Protein AF-A0A838RP41-F1 (afdb_monomer_lite)

Radius of gyration: 17.34 Å; chains: 1; bounding box: 36×45×49 Å

pLDDT: mean 87.8, std 11.57, range [43.31, 97.75]

Sequence (207 aa):
MDPQAPETLAALMQHTYQEGERALQQQQDGNASIWFSQCLLLLRSLPGSIDWVSTLLFNLGRLKALLRQPEQAVGFLEASANTQLALPQQGEAEGDVAQAVGAMLDMVGYPAQGQYFLERAQRTYQACGVPAKARAAEQQARQFATKYKGTLGIAPIHRFEIRVGSQIAGTLSVSAEGKIEWGEGEPINPPPALGVSIPWQAVCTTC

Foldseek 3Di:
DPPCVQVVLVVVLVVLQVQLVVCVVVVVLQFNQQSLLVSCLSCVVPPPCLLSQLVSLQSNLLSCLVVLNLVFSLLSLLLSLLSLLPDPPLELVSLVSLQSSLVSCVVSPNNLSSLVSLCVSLVSCVVRVNNVSNVVSVVSSVVSVVVDDDDDDDPQKKKKFWDFVPWGQWIWMAGSNSDIDIGHTDPDPPPDDRGDVTNIHIGTPRD

Structure (mmCIF, N/CA/C/O backbone):
data_AF-A0A838RP41-F1
#
_entry.id   AF-A0A838RP41-F1
#
loop_
_atom_site.group_PDB
_atom_site.id
_atom_site.type_symbol
_atom_site.label_atom_id
_atom_site.label_alt_id
_atom_site.label_comp_id
_atom_site.label_asym_id
_atom_site.label_entity_id
_atom_site.label_seq_id
_atom_site.pdbx_PDB_ins_code
_atom_site.Cartn_x
_atom_site.Cartn_y
_atom_site.Cartn_z
_atom_site.occupancy
_atom_site.B_iso_or_equiv
_atom_site.auth_seq_id
_atom_site.auth_comp_id
_atom_site.auth_asym_id
_atom_site.auth_atom_id
_atom_site.pdbx_PDB_model_num
ATOM 1 N N . MET A 1 1 ? 4.685 -23.639 -21.308 1.00 44.75 1 MET A N 1
ATOM 2 C CA . MET A 1 1 ? 4.680 -22.803 -20.090 1.00 44.75 1 MET A CA 1
ATOM 3 C C . MET A 1 1 ? 5.815 -23.295 -19.224 1.00 44.75 1 MET A C 1
ATOM 5 O O . MET A 1 1 ? 5.860 -24.490 -18.969 1.00 44.75 1 MET A O 1
ATOM 9 N N . ASP A 1 2 ? 6.757 -22.419 -18.894 1.00 43.31 2 ASP A N 1
ATOM 10 C CA . ASP A 1 2 ? 7.912 -22.761 -18.065 1.00 43.31 2 ASP A CA 1
ATOM 11 C C . ASP A 1 2 ? 7.468 -22.834 -16.589 1.00 43.31 2 ASP A C 1
ATOM 13 O O . ASP A 1 2 ? 7.013 -21.819 -16.053 1.00 43.31 2 ASP A O 1
ATOM 17 N N . PRO A 1 3 ? 7.517 -24.010 -15.938 1.00 46.38 3 PRO A N 1
ATOM 18 C CA . PRO A 1 3 ? 7.050 -24.181 -14.564 1.00 46.38 3 PRO A CA 1
ATOM 19 C C . PRO A 1 3 ? 7.867 -23.386 -13.529 1.00 46.38 3 PRO A C 1
ATOM 21 O O . PRO A 1 3 ? 7.396 -23.231 -12.408 1.00 46.38 3 PRO A O 1
ATOM 24 N N . GLN A 1 4 ? 9.035 -22.834 -13.890 1.00 49.66 4 GLN A N 1
ATOM 25 C CA . GLN A 1 4 ? 9.863 -22.010 -12.995 1.00 49.66 4 GLN A CA 1
ATOM 26 C C . GLN A 1 4 ? 9.572 -20.501 -13.073 1.00 49.66 4 GLN A C 1
ATOM 28 O O . GLN A 1 4 ? 10.051 -19.725 -12.241 1.00 49.66 4 GLN A O 1
ATOM 33 N N . ALA A 1 5 ? 8.771 -20.053 -14.045 1.00 59.94 5 ALA A N 1
ATOM 34 C CA . ALA A 1 5 ? 8.480 -18.630 -14.238 1.00 59.94 5 ALA A CA 1
ATOM 35 C C . ALA A 1 5 ? 7.754 -17.957 -13.043 1.00 59.94 5 ALA A C 1
ATOM 37 O O . ALA A 1 5 ? 8.098 -16.822 -12.711 1.00 59.94 5 ALA A O 1
ATOM 38 N N . PRO A 1 6 ? 6.800 -18.607 -12.342 1.00 59.53 6 PRO A N 1
ATOM 39 C CA . PRO A 1 6 ? 6.140 -17.998 -11.182 1.00 59.53 6 PRO A CA 1
ATOM 40 C C . PRO A 1 6 ? 7.045 -17.920 -9.942 1.00 59.53 6 PRO A C 1
ATOM 42 O O . PRO A 1 6 ? 7.022 -16.920 -9.226 1.00 59.53 6 PRO A O 1
ATOM 45 N N . GLU A 1 7 ? 7.868 -18.947 -9.698 1.00 62.38 7 GLU A N 1
ATOM 46 C CA . GLU A 1 7 ? 8.783 -19.004 -8.546 1.00 62.38 7 GLU A CA 1
ATOM 47 C C . GLU A 1 7 ? 9.909 -17.971 -8.666 1.00 62.38 7 GLU A C 1
ATOM 49 O O . GLU A 1 7 ? 10.257 -17.297 -7.695 1.00 62.38 7 GLU A O 1
ATOM 54 N N . THR A 1 8 ? 10.428 -17.778 -9.880 1.00 80.75 8 THR A N 1
ATOM 55 C CA . THR A 1 8 ? 11.435 -16.745 -10.164 1.00 80.75 8 THR A CA 1
ATOM 56 C C . THR A 1 8 ? 10.867 -15.334 -10.024 1.00 80.75 8 THR A C 1
ATOM 58 O O . THR A 1 8 ? 11.536 -14.458 -9.477 1.00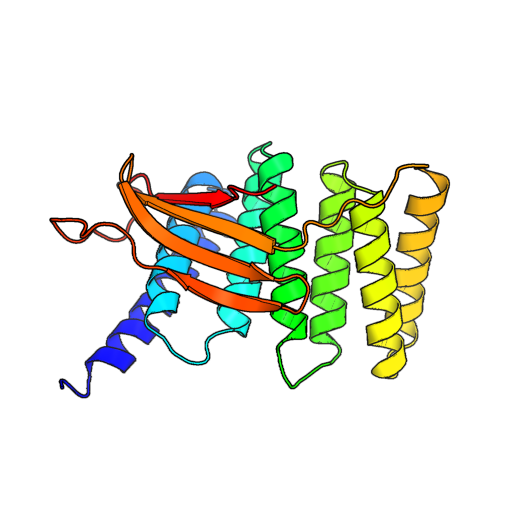 80.75 8 THR A O 1
ATOM 61 N N . LEU A 1 9 ? 9.615 -15.109 -10.433 1.00 82.12 9 LEU A N 1
ATOM 62 C CA . LEU A 1 9 ? 8.948 -13.818 -10.276 1.00 82.12 9 LEU A CA 1
ATOM 63 C C . LEU A 1 9 ? 8.650 -13.482 -8.806 1.00 82.12 9 LEU A C 1
ATOM 65 O O . LEU A 1 9 ? 8.852 -12.342 -8.388 1.00 82.12 9 LEU A O 1
ATOM 69 N N . ALA A 1 10 ? 8.205 -14.457 -8.010 1.00 84.62 10 ALA A N 1
ATOM 70 C CA . ALA A 1 10 ? 7.974 -14.263 -6.579 1.00 84.62 10 ALA A CA 1
ATOM 71 C C . ALA A 1 10 ? 9.279 -13.935 -5.831 1.00 84.62 10 ALA A C 1
ATOM 73 O O . ALA A 1 10 ? 9.313 -12.994 -5.036 1.00 84.62 10 ALA A O 1
ATOM 74 N N . ALA A 1 11 ? 10.370 -14.645 -6.140 1.00 87.56 11 ALA A N 1
ATOM 75 C CA . ALA A 1 11 ? 11.690 -14.350 -5.585 1.00 87.56 11 ALA A CA 1
ATOM 76 C C . ALA A 1 11 ? 12.181 -12.948 -5.986 1.00 87.56 11 ALA A C 1
ATOM 78 O O . ALA A 1 11 ? 12.716 -12.212 -5.155 1.00 87.56 11 ALA A O 1
ATOM 79 N N . LEU A 1 12 ? 11.951 -12.549 -7.242 1.00 88.75 12 LEU A N 1
ATOM 80 C CA . LEU A 1 12 ? 12.295 -11.216 -7.731 1.00 88.75 12 LEU A CA 1
ATOM 81 C C . LEU A 1 12 ? 11.506 -10.119 -7.013 1.00 88.75 12 LEU A C 1
ATOM 83 O O . LEU A 1 12 ? 12.086 -9.113 -6.608 1.00 88.75 12 LEU A O 1
ATOM 87 N N . MET A 1 13 ? 10.202 -10.322 -6.814 1.00 89.81 13 MET A N 1
ATOM 88 C CA . MET A 1 13 ? 9.344 -9.413 -6.054 1.00 89.81 13 MET A CA 1
ATOM 89 C C . MET A 1 13 ? 9.859 -9.250 -4.621 1.00 89.81 13 MET A C 1
ATOM 91 O O . MET A 1 13 ? 10.071 -8.126 -4.165 1.00 89.81 13 MET A O 1
ATOM 95 N N . GLN A 1 14 ? 10.157 -10.361 -3.944 1.00 90.94 14 GLN A N 1
ATOM 96 C CA . GLN A 1 14 ? 10.657 -10.340 -2.574 1.00 90.94 14 GLN A CA 1
ATOM 97 C C . GLN A 1 14 ? 12.012 -9.630 -2.461 1.00 90.94 14 GLN A C 1
ATOM 99 O O . GLN A 1 14 ? 12.199 -8.816 -1.557 1.00 90.94 14 GLN A O 1
ATOM 104 N N . HIS A 1 15 ? 12.938 -9.890 -3.388 1.00 91.75 15 HIS A N 1
ATOM 105 C CA . HIS A 1 15 ? 14.214 -9.179 -3.445 1.00 91.75 15 HIS A CA 1
ATOM 106 C C . HIS A 1 15 ? 14.006 -7.670 -3.647 1.00 91.75 15 HIS A C 1
ATOM 108 O O . HIS A 1 15 ? 14.529 -6.865 -2.881 1.00 91.75 15 HIS A O 1
ATOM 114 N N . THR A 1 16 ? 13.171 -7.286 -4.616 1.00 92.44 16 THR A N 1
ATOM 115 C CA . THR A 1 16 ? 12.845 -5.881 -4.922 1.00 92.44 16 THR A CA 1
ATOM 116 C C . THR A 1 16 ? 12.248 -5.168 -3.704 1.00 92.44 16 THR A C 1
ATOM 118 O O . THR A 1 16 ? 12.619 -4.037 -3.392 1.00 92.44 16 THR A O 1
ATOM 121 N N . TYR A 1 17 ? 11.359 -5.839 -2.967 1.00 94.81 17 TYR A N 1
ATOM 122 C CA . TYR A 1 17 ? 10.797 -5.317 -1.724 1.00 94.81 17 TYR A CA 1
ATOM 123 C C . TYR A 1 17 ? 11.863 -5.110 -0.639 1.00 94.81 17 TYR A C 1
ATOM 125 O O . TYR A 1 17 ? 11.900 -4.056 -0.005 1.00 94.81 17 TYR A O 1
ATOM 133 N N . GLN A 1 18 ? 12.758 -6.084 -0.443 1.00 95.56 18 GLN A N 1
ATOM 134 C CA . GLN A 1 18 ? 13.844 -5.990 0.538 1.00 95.56 18 GLN A CA 1
ATOM 135 C C . GLN A 1 18 ? 14.804 -4.833 0.241 1.00 95.56 18 GLN A C 1
ATOM 137 O O . GLN A 1 18 ? 15.273 -4.179 1.173 1.00 95.56 18 GLN A O 1
ATOM 142 N N . GLU A 1 19 ? 15.086 -4.554 -1.032 1.00 95.94 19 GLU A N 1
ATOM 143 C CA . GLU A 1 19 ? 15.877 -3.383 -1.422 1.00 95.94 19 GLU A CA 1
ATOM 144 C C . GLU A 1 19 ? 15.153 -2.068 -1.088 1.00 95.94 19 GLU A C 1
ATOM 146 O O . GLU A 1 19 ? 15.781 -1.127 -0.599 1.00 95.94 19 GLU A O 1
ATOM 151 N N . GLY A 1 20 ? 13.826 -2.018 -1.257 1.00 96.38 20 GLY A N 1
ATOM 152 C CA . GLY A 1 20 ? 13.000 -0.889 -0.816 1.00 96.38 20 GLY A CA 1
ATOM 153 C C . GLY A 1 20 ? 13.057 -0.662 0.697 1.00 96.38 20 GLY A C 1
ATOM 154 O O . GLY A 1 20 ? 13.297 0.458 1.150 1.00 96.38 20 GLY A O 1
ATOM 155 N N . GLU A 1 21 ? 12.926 -1.728 1.487 1.00 96.88 21 GLU A N 1
ATOM 156 C CA . GLU A 1 21 ? 13.055 -1.672 2.950 1.00 96.88 21 GLU A CA 1
ATOM 157 C C . GLU A 1 21 ? 14.464 -1.250 3.392 1.00 96.88 21 GLU A C 1
ATOM 159 O O . GLU A 1 21 ? 14.620 -0.434 4.302 1.00 96.88 21 GLU A O 1
ATOM 164 N N . ARG A 1 22 ? 15.514 -1.742 2.722 1.00 97.25 22 ARG A N 1
ATOM 165 C CA . ARG A 1 22 ? 16.893 -1.322 3.005 1.00 97.25 22 ARG A CA 1
ATOM 166 C C . ARG A 1 22 ? 17.099 0.160 2.698 1.00 97.25 22 ARG A C 1
ATOM 168 O O . ARG A 1 22 ? 17.735 0.858 3.486 1.00 97.25 22 ARG A O 1
ATOM 175 N N . ALA A 1 23 ? 16.544 0.651 1.591 1.00 96.69 23 ALA A N 1
ATOM 176 C CA . ALA A 1 23 ? 16.590 2.068 1.252 1.00 96.69 23 ALA A CA 1
ATOM 177 C C . ALA A 1 23 ? 15.886 2.928 2.318 1.00 96.69 23 ALA A C 1
ATOM 179 O O . ALA A 1 23 ? 16.437 3.951 2.721 1.00 96.69 23 ALA A O 1
ATOM 180 N N . LEU A 1 24 ? 14.738 2.487 2.852 1.00 94.88 24 LEU A N 1
ATOM 181 C CA . LEU A 1 24 ? 14.069 3.156 3.980 1.00 94.88 24 LEU A CA 1
ATOM 182 C C . LEU A 1 24 ? 14.942 3.200 5.239 1.00 94.88 24 LEU A C 1
ATOM 184 O O . LEU A 1 24 ? 15.061 4.249 5.867 1.00 94.88 24 LEU A O 1
ATOM 188 N N . GLN A 1 25 ? 15.584 2.085 5.603 1.00 95.94 25 GLN A N 1
ATOM 189 C CA . GLN A 1 25 ? 16.490 2.030 6.761 1.00 95.94 25 GLN A CA 1
ATOM 190 C C . GLN A 1 25 ? 17.667 3.004 6.621 1.00 95.94 25 GLN A C 1
ATOM 192 O O . GLN A 1 25 ? 18.156 3.542 7.612 1.00 95.94 25 GLN A O 1
ATOM 197 N N . GLN A 1 26 ? 18.096 3.255 5.385 1.00 96.94 26 GLN A N 1
ATOM 198 C CA . GLN A 1 26 ? 19.148 4.210 5.042 1.00 96.94 26 GLN A CA 1
ATOM 199 C C . GLN A 1 26 ? 18.627 5.638 4.815 1.00 96.94 26 GLN A C 1
ATOM 201 O O . GLN A 1 26 ? 19.407 6.500 4.415 1.00 96.94 26 GLN A O 1
ATOM 206 N N . GLN A 1 27 ? 17.335 5.899 5.058 1.00 95.94 27 GLN A N 1
ATOM 207 C CA . GLN A 1 27 ? 16.674 7.194 4.838 1.00 95.94 27 GLN A CA 1
ATOM 208 C C . GLN A 1 27 ? 16.769 7.687 3.382 1.00 95.94 27 GLN A C 1
ATOM 210 O O . GLN A 1 27 ? 16.799 8.884 3.101 1.00 95.94 27 GLN A O 1
ATOM 215 N N . GLN A 1 28 ? 16.827 6.755 2.430 1.00 96.50 28 GLN A N 1
ATOM 216 C CA . GLN A 1 28 ? 16.853 7.034 0.997 1.00 96.50 28 GLN A CA 1
ATOM 217 C C . GLN A 1 28 ? 15.435 6.955 0.419 1.00 96.50 28 GLN A C 1
ATOM 219 O O . GLN A 1 28 ? 15.134 6.092 -0.409 1.00 96.50 28 GLN A O 1
ATOM 224 N N . ASP A 1 29 ? 14.557 7.864 0.845 1.00 95.56 29 ASP A N 1
ATOM 225 C CA . ASP A 1 29 ? 13.120 7.839 0.521 1.00 95.56 29 ASP A CA 1
ATOM 226 C C . ASP A 1 29 ? 12.837 7.785 -0.993 1.00 95.56 29 ASP A C 1
ATOM 228 O O . ASP A 1 29 ? 11.956 7.054 -1.450 1.00 95.56 29 ASP A O 1
ATOM 232 N N . GLY A 1 30 ? 13.625 8.504 -1.800 1.00 94.75 30 GLY A N 1
ATOM 233 C CA . GLY A 1 30 ? 13.522 8.459 -3.263 1.00 94.75 30 GLY A CA 1
ATOM 234 C C . GLY A 1 30 ? 13.834 7.075 -3.846 1.00 94.75 30 GLY A C 1
ATOM 235 O O . GLY A 1 30 ? 13.090 6.577 -4.691 1.00 94.75 30 GLY A O 1
ATOM 236 N N . ASN A 1 31 ? 14.881 6.414 -3.344 1.00 95.75 31 ASN A N 1
ATOM 237 C CA . ASN A 1 31 ? 15.262 5.067 -3.777 1.00 95.75 31 ASN A CA 1
ATOM 238 C C . ASN A 1 31 ? 14.225 4.032 -3.334 1.00 95.75 31 ASN A C 1
ATOM 240 O O . ASN A 1 31 ? 13.845 3.166 -4.120 1.00 95.75 31 ASN A O 1
ATOM 244 N N . ALA A 1 32 ? 13.715 4.149 -2.106 1.00 97.00 32 ALA A N 1
ATOM 245 C CA . ALA A 1 32 ? 12.638 3.296 -1.616 1.00 97.00 32 ALA A CA 1
ATOM 246 C C . ALA A 1 32 ? 11.373 3.434 -2.479 1.00 97.00 32 ALA A C 1
ATOM 248 O O . ALA A 1 32 ? 10.765 2.432 -2.855 1.00 97.00 32 ALA A O 1
ATOM 249 N N . SER A 1 33 ? 11.011 4.663 -2.869 1.00 96.19 33 SER A N 1
ATOM 250 C CA . SER A 1 33 ? 9.873 4.917 -3.762 1.00 96.19 33 SER A CA 1
ATOM 251 C C . SER A 1 33 ? 10.049 4.230 -5.117 1.00 96.19 33 SER A C 1
ATOM 253 O O . SER A 1 33 ? 9.086 3.673 -5.649 1.00 96.19 33 SER A O 1
ATOM 255 N N . ILE A 1 34 ? 11.263 4.247 -5.676 1.00 95.56 34 ILE A N 1
ATOM 256 C CA . ILE A 1 34 ? 11.586 3.547 -6.924 1.00 95.56 34 ILE A CA 1
ATOM 257 C C . ILE A 1 34 ? 11.385 2.034 -6.757 1.00 95.56 34 ILE A C 1
ATOM 259 O O . ILE A 1 34 ? 10.642 1.426 -7.530 1.00 95.56 34 ILE A O 1
ATOM 263 N N . TRP A 1 35 ? 11.975 1.440 -5.718 1.00 96.06 35 TRP A N 1
ATOM 264 C CA . TRP A 1 35 ? 11.881 0.002 -5.461 1.00 96.06 35 TRP A CA 1
ATOM 265 C C . TRP A 1 35 ? 10.444 -0.475 -5.230 1.00 96.06 35 TRP A C 1
ATOM 267 O O . TRP A 1 35 ? 10.018 -1.464 -5.827 1.00 96.06 35 TRP A O 1
ATOM 277 N N . PHE A 1 36 ? 9.647 0.243 -4.438 1.00 96.69 36 PHE A N 1
ATOM 278 C CA . PHE A 1 36 ? 8.250 -0.140 -4.224 1.00 96.69 36 PHE A CA 1
ATOM 279 C C . PHE A 1 36 ? 7.379 0.051 -5.470 1.00 96.69 36 PHE A C 1
ATOM 281 O O . PHE A 1 36 ? 6.472 -0.747 -5.694 1.00 96.69 36 PHE A O 1
ATOM 288 N N . SER A 1 37 ? 7.677 1.041 -6.320 1.00 95.06 37 SER A N 1
ATOM 289 C CA . SER A 1 37 ? 6.984 1.207 -7.609 1.00 95.06 37 SER A CA 1
ATOM 290 C C . SER A 1 37 ? 7.259 0.028 -8.550 1.00 95.06 37 SER A C 1
ATOM 292 O O . SER A 1 37 ? 6.341 -0.475 -9.196 1.00 95.06 37 SER A O 1
ATOM 294 N N . GLN A 1 38 ? 8.507 -0.450 -8.588 1.00 93.06 38 GLN A N 1
ATOM 295 C CA . GLN A 1 38 ? 8.889 -1.654 -9.333 1.00 93.06 38 GLN A CA 1
ATOM 296 C C . GLN A 1 38 ? 8.180 -2.896 -8.790 1.00 93.06 38 GLN A C 1
ATOM 298 O O . GLN A 1 38 ? 7.594 -3.662 -9.554 1.00 93.06 38 GLN A O 1
ATOM 303 N N . CYS A 1 39 ? 8.180 -3.064 -7.466 1.00 92.75 39 CYS A N 1
ATOM 304 C CA . CYS A 1 39 ? 7.516 -4.178 -6.797 1.00 92.75 39 CYS A CA 1
ATOM 305 C C . CYS A 1 39 ? 6.015 -4.223 -7.129 1.00 92.75 39 CYS A C 1
ATOM 307 O O . CYS A 1 39 ? 5.478 -5.283 -7.452 1.00 92.75 39 CYS A O 1
ATOM 309 N N . LEU A 1 40 ? 5.358 -3.058 -7.162 1.00 92.62 40 LEU A N 1
ATOM 310 C CA . LEU A 1 40 ? 3.942 -2.950 -7.503 1.00 92.62 40 LEU A CA 1
ATOM 311 C C . LEU A 1 40 ? 3.656 -3.429 -8.934 1.00 92.62 40 LEU A C 1
ATOM 313 O O . LEU A 1 40 ? 2.655 -4.104 -9.155 1.00 92.62 40 LEU A O 1
ATOM 317 N N . LEU A 1 41 ? 4.545 -3.156 -9.898 1.00 90.62 41 LEU A N 1
ATOM 318 C CA . LEU A 1 41 ? 4.392 -3.681 -11.259 1.00 90.62 41 LEU A CA 1
ATOM 319 C C . LEU A 1 41 ? 4.533 -5.207 -11.302 1.00 90.62 41 LEU A C 1
ATOM 321 O O . LEU A 1 41 ? 3.771 -5.870 -12.006 1.00 90.62 41 LEU A O 1
ATOM 325 N N . LEU A 1 42 ? 5.495 -5.770 -10.563 1.00 89.25 42 LEU A N 1
ATOM 326 C CA . LEU A 1 42 ? 5.725 -7.219 -10.529 1.00 89.25 42 LEU A CA 1
ATOM 327 C C . LEU A 1 42 ? 4.495 -7.971 -9.998 1.00 89.25 42 LEU A C 1
ATOM 329 O O . LEU A 1 42 ? 4.132 -9.013 -10.548 1.00 89.25 42 LEU A O 1
ATOM 333 N N . LEU A 1 43 ? 3.802 -7.410 -8.998 1.00 88.94 43 LEU A N 1
ATOM 334 C CA . LEU A 1 43 ? 2.583 -7.996 -8.430 1.00 88.94 43 LEU A CA 1
ATOM 335 C C . LEU A 1 43 ? 1.445 -8.167 -9.437 1.00 88.94 43 LEU A C 1
ATOM 337 O O . LEU A 1 43 ? 0.640 -9.081 -9.268 1.00 88.94 43 LEU A O 1
ATOM 341 N N . ARG A 1 44 ? 1.394 -7.368 -10.512 1.00 86.06 44 ARG A N 1
ATOM 342 C CA . ARG A 1 44 ? 0.405 -7.543 -11.591 1.00 86.06 44 ARG A CA 1
ATOM 343 C C . ARG A 1 44 ? 0.404 -8.967 -12.151 1.00 86.06 44 ARG A C 1
ATOM 345 O O . ARG A 1 44 ? -0.636 -9.467 -12.565 1.00 86.06 44 ARG A O 1
ATOM 352 N N . SER A 1 45 ? 1.573 -9.604 -12.173 1.00 82.44 45 SER A N 1
ATOM 353 C CA . SER A 1 45 ? 1.766 -10.937 -12.750 1.00 82.44 45 SER A CA 1
ATOM 354 C C . SER A 1 45 ? 1.728 -12.060 -11.697 1.00 82.44 45 SER A C 1
ATOM 356 O O . SER A 1 45 ? 1.939 -13.221 -12.043 1.00 82.44 45 SER A O 1
ATOM 358 N N . LEU A 1 46 ? 1.445 -11.739 -10.425 1.00 81.00 46 LEU A N 1
ATOM 359 C CA . LEU A 1 46 ? 1.361 -12.689 -9.310 1.00 81.00 46 LEU A CA 1
ATOM 360 C C . LEU A 1 46 ? -0.077 -12.756 -8.753 1.00 81.00 46 LEU A C 1
ATOM 362 O O . LEU A 1 46 ? -0.478 -11.888 -7.968 1.00 81.00 46 LEU A O 1
ATOM 366 N N . PRO A 1 47 ? -0.875 -13.782 -9.113 1.00 71.62 47 PRO A N 1
ATOM 367 C CA . PRO A 1 47 ? -2.246 -13.908 -8.622 1.00 71.62 47 PRO A CA 1
ATOM 368 C C . PRO A 1 47 ? -2.290 -14.061 -7.092 1.00 71.62 47 PRO A C 1
ATOM 370 O O . PRO A 1 47 ? -1.402 -14.659 -6.493 1.00 71.62 47 PRO A O 1
ATOM 373 N N . GLY A 1 48 ? -3.342 -13.532 -6.457 1.00 72.94 48 GLY A N 1
ATOM 374 C CA . GLY A 1 48 ? -3.591 -13.705 -5.016 1.00 72.94 48 GLY A CA 1
ATOM 375 C C . GLY A 1 48 ? -2.767 -12.817 -4.074 1.00 72.94 48 GLY A C 1
ATOM 376 O O . GLY A 1 48 ? -2.820 -13.011 -2.866 1.00 72.94 48 GLY A O 1
ATOM 377 N N . SER A 1 49 ? -2.044 -11.818 -4.584 1.00 82.19 49 SER A N 1
ATOM 378 C CA . SER A 1 49 ? -1.118 -10.991 -3.788 1.00 82.19 49 SER A CA 1
ATOM 379 C C . SER A 1 49 ? -1.748 -9.713 -3.204 1.00 82.19 49 SER A C 1
ATOM 381 O O . SER A 1 49 ? -1.094 -8.674 -3.132 1.00 82.19 49 SER A O 1
ATOM 383 N N . ILE A 1 50 ? -3.027 -9.757 -2.815 1.00 84.69 50 ILE A N 1
ATOM 384 C CA . ILE A 1 50 ? -3.786 -8.574 -2.353 1.00 84.69 50 ILE A CA 1
ATOM 385 C C . ILE A 1 50 ? -3.132 -7.936 -1.111 1.00 84.69 50 ILE A C 1
ATOM 387 O O . ILE A 1 50 ? -2.975 -6.716 -1.068 1.00 84.69 50 ILE A O 1
ATOM 391 N N . ASP A 1 51 ? -2.661 -8.748 -0.158 1.00 87.69 51 ASP A N 1
ATOM 392 C CA . ASP A 1 51 ? -1.930 -8.280 1.033 1.00 87.69 51 ASP A CA 1
ATOM 393 C C . ASP A 1 51 ? -0.681 -7.459 0.672 1.00 87.69 51 ASP A C 1
ATOM 395 O O . ASP A 1 51 ? -0.398 -6.407 1.255 1.00 87.69 51 ASP A O 1
ATOM 399 N N . TRP A 1 52 ? 0.058 -7.915 -0.344 1.00 91.69 52 TRP A N 1
ATOM 400 C CA . TRP A 1 52 ? 1.244 -7.222 -0.838 1.00 91.69 52 TRP A CA 1
ATOM 401 C C . TRP A 1 52 ? 0.889 -5.903 -1.522 1.00 91.69 52 TRP A C 1
ATOM 403 O O . TRP A 1 52 ? 1.599 -4.917 -1.332 1.00 91.69 52 TRP A O 1
ATOM 413 N N . VAL A 1 53 ? -0.221 -5.848 -2.267 1.00 93.94 53 VAL A N 1
ATOM 414 C CA . VAL A 1 53 ? -0.704 -4.594 -2.865 1.00 93.94 53 VAL A CA 1
ATOM 415 C C . VAL A 1 53 ? -1.041 -3.581 -1.772 1.00 93.94 53 VAL A C 1
ATOM 417 O O . VAL A 1 53 ? -0.550 -2.455 -1.827 1.00 93.94 53 VAL A O 1
ATOM 420 N N . SER A 1 54 ? -1.794 -3.987 -0.745 1.00 94.19 54 SER A N 1
ATOM 421 C CA . SER A 1 54 ? -2.121 -3.140 0.412 1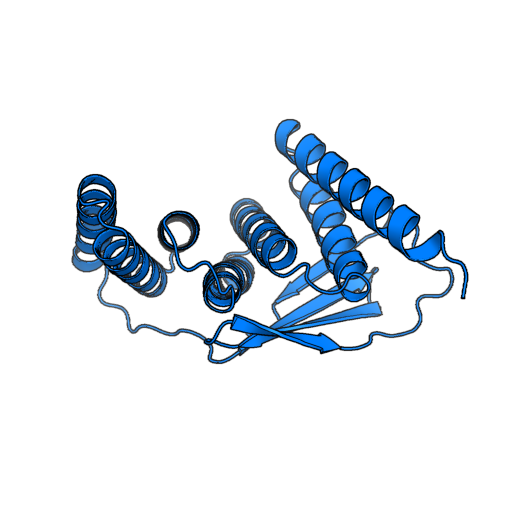.00 94.19 54 SER A CA 1
ATOM 422 C C . SER A 1 54 ? -0.862 -2.579 1.083 1.00 94.19 54 SER A C 1
ATOM 424 O O . SER A 1 54 ? -0.744 -1.366 1.285 1.00 94.19 54 SER A O 1
ATOM 426 N N . THR A 1 55 ? 0.120 -3.448 1.340 1.00 94.31 55 THR A N 1
ATOM 427 C CA . THR A 1 55 ? 1.398 -3.088 1.975 1.00 94.31 55 THR A CA 1
ATOM 428 C C . THR A 1 55 ? 2.202 -2.096 1.130 1.00 94.31 55 THR A C 1
ATOM 430 O O . THR A 1 55 ? 2.693 -1.086 1.640 1.00 94.31 55 THR A O 1
ATOM 433 N N . LEU A 1 56 ? 2.323 -2.340 -0.177 1.00 96.19 56 LEU A N 1
ATOM 434 C CA . LEU A 1 56 ? 3.051 -1.448 -1.081 1.00 96.19 56 LEU A CA 1
ATOM 435 C C . LEU A 1 56 ? 2.367 -0.091 -1.229 1.00 96.19 56 LEU A C 1
ATOM 437 O O . LEU A 1 56 ? 3.054 0.929 -1.220 1.00 96.19 56 LEU A O 1
ATOM 441 N N . LEU A 1 57 ? 1.036 -0.061 -1.337 1.00 97.31 57 LEU A N 1
ATOM 442 C CA . LEU A 1 57 ? 0.271 1.184 -1.382 1.00 97.31 57 LEU A CA 1
ATOM 443 C C . LEU A 1 57 ? 0.483 1.998 -0.099 1.00 97.31 57 LEU A C 1
ATOM 445 O O . LEU A 1 57 ? 0.746 3.195 -0.186 1.00 97.31 57 LEU A O 1
ATOM 449 N N . PHE A 1 58 ? 0.481 1.358 1.076 1.00 96.94 58 PHE A N 1
ATOM 450 C CA . PHE A 1 58 ? 0.785 2.032 2.341 1.00 96.94 58 PHE A CA 1
ATOM 451 C C . PHE A 1 58 ? 2.197 2.632 2.345 1.00 96.94 58 PHE A C 1
ATOM 453 O O . PHE A 1 58 ? 2.375 3.818 2.638 1.00 96.94 58 PHE A O 1
ATOM 460 N N . ASN A 1 59 ? 3.205 1.832 1.982 1.00 97.56 59 ASN A N 1
ATOM 461 C CA . ASN A 1 59 ? 4.601 2.268 1.945 1.00 97.56 59 ASN A CA 1
ATOM 462 C C . ASN A 1 59 ? 4.813 3.423 0.958 1.00 97.56 59 ASN A C 1
ATOM 464 O O . ASN A 1 59 ? 5.483 4.403 1.293 1.00 97.56 59 ASN A O 1
ATOM 468 N N . LEU A 1 60 ? 4.207 3.347 -0.229 1.00 97.75 60 LEU A N 1
ATOM 469 C CA . LEU A 1 60 ? 4.231 4.425 -1.213 1.00 97.75 60 LEU A CA 1
ATOM 470 C C . LEU A 1 60 ? 3.534 5.676 -0.672 1.00 97.75 60 LEU A C 1
ATOM 472 O O . LEU A 1 60 ? 4.117 6.752 -0.748 1.00 97.75 60 LEU A O 1
ATOM 476 N N . GLY A 1 61 ? 2.358 5.556 -0.053 1.00 97.38 61 GLY A N 1
ATOM 477 C CA . GLY A 1 61 ? 1.650 6.683 0.562 1.00 97.38 61 GLY A CA 1
ATOM 478 C C . GLY A 1 61 ? 2.468 7.376 1.651 1.00 97.38 61 GLY A C 1
ATOM 479 O O . GLY A 1 61 ? 2.610 8.601 1.640 1.00 97.38 61 GLY A O 1
ATOM 480 N N . ARG A 1 62 ? 3.110 6.599 2.532 1.00 96.56 62 ARG A N 1
ATOM 481 C CA . ARG A 1 62 ? 4.040 7.119 3.545 1.00 96.56 62 ARG A CA 1
ATOM 482 C C . ARG A 1 62 ? 5.222 7.850 2.914 1.00 96.56 62 ARG A C 1
ATOM 484 O O . ARG A 1 62 ? 5.578 8.936 3.361 1.00 96.56 62 ARG A O 1
ATOM 491 N N . LEU A 1 63 ? 5.814 7.293 1.862 1.00 97.12 63 LEU A N 1
ATOM 492 C CA . LEU A 1 63 ? 6.907 7.941 1.139 1.00 97.12 63 LEU A CA 1
ATOM 493 C C . LEU A 1 63 ? 6.464 9.237 0.458 1.00 97.12 63 LEU A C 1
ATOM 495 O O . LEU A 1 63 ? 7.177 10.230 0.541 1.00 97.12 63 LEU A O 1
ATOM 499 N N . LYS A 1 64 ? 5.275 9.282 -0.157 1.00 97.06 64 LYS A N 1
ATOM 500 C CA . LYS A 1 64 ? 4.722 10.525 -0.721 1.00 97.06 64 LYS A CA 1
ATOM 501 C C . LYS A 1 64 ? 4.547 11.598 0.353 1.00 97.06 64 LYS A C 1
ATOM 503 O O . LYS A 1 64 ? 4.889 12.752 0.105 1.00 97.06 64 LYS A O 1
ATOM 508 N N . ALA A 1 65 ? 4.101 11.221 1.551 1.00 94.50 65 ALA A N 1
ATOM 509 C CA . ALA A 1 65 ? 4.012 12.132 2.689 1.00 94.50 65 ALA A CA 1
ATOM 510 C C . ALA A 1 65 ? 5.386 12.713 3.077 1.00 94.50 65 ALA A C 1
ATOM 512 O O . ALA A 1 65 ? 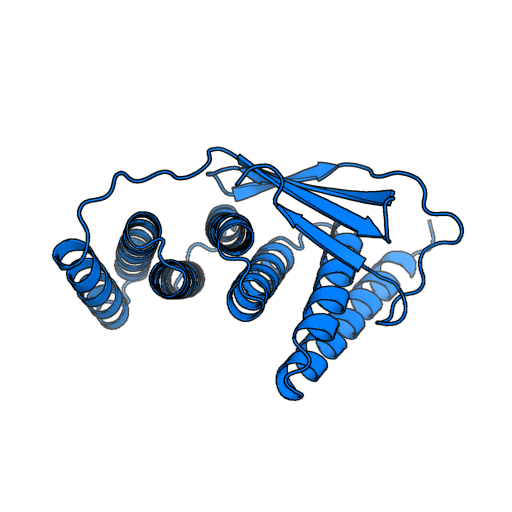5.531 13.932 3.195 1.00 94.50 65 ALA A O 1
ATOM 513 N N . LEU A 1 66 ? 6.406 11.856 3.217 1.00 94.38 66 LEU A N 1
ATOM 514 C CA . LEU A 1 66 ? 7.783 12.262 3.542 1.00 94.38 66 LEU A CA 1
ATOM 515 C C . LEU A 1 66 ? 8.388 13.166 2.459 1.00 94.38 66 LEU A C 1
ATOM 517 O O . LEU A 1 66 ? 8.999 14.190 2.764 1.00 94.38 66 LEU A O 1
ATOM 521 N N . LEU A 1 67 ? 8.118 12.848 1.193 1.00 94.56 67 LEU A N 1
ATOM 522 C CA . LEU A 1 67 ? 8.537 13.612 0.018 1.00 94.56 67 LEU A CA 1
ATOM 523 C C . LEU A 1 67 ? 7.690 14.873 -0.232 1.00 94.56 67 LEU A C 1
ATOM 525 O O . LEU A 1 67 ? 7.804 15.472 -1.301 1.00 94.56 67 LEU A O 1
ATOM 529 N N . ARG A 1 68 ? 6.857 15.292 0.735 1.00 94.69 68 ARG A N 1
ATOM 530 C CA . ARG A 1 68 ? 6.023 16.507 0.676 1.00 94.69 68 ARG A CA 1
ATOM 531 C C . ARG A 1 68 ? 5.061 16.535 -0.520 1.00 94.69 68 ARG A C 1
ATOM 533 O O . ARG A 1 68 ? 4.813 17.591 -1.088 1.00 94.69 68 ARG A O 1
ATOM 540 N N . GLN A 1 69 ? 4.499 15.380 -0.872 1.00 94.62 69 GLN A N 1
ATOM 541 C CA . GLN A 1 69 ? 3.463 15.212 -1.900 1.00 94.62 69 GLN A CA 1
ATOM 542 C C . GLN A 1 69 ? 2.151 14.744 -1.242 1.00 94.62 69 GLN A C 1
ATOM 544 O O . GLN A 1 69 ? 1.750 13.589 -1.427 1.00 94.62 69 GLN A O 1
ATOM 549 N N . PRO A 1 70 ? 1.506 15.582 -0.411 1.00 92.50 70 PRO A N 1
ATOM 550 C CA . PRO A 1 70 ? 0.375 15.158 0.407 1.00 92.50 70 PRO A CA 1
ATOM 551 C C . PRO A 1 70 ? -0.843 14.739 -0.432 1.00 92.50 70 PRO A C 1
ATOM 553 O O . PRO A 1 70 ? -1.496 13.763 -0.081 1.00 92.50 70 PRO A O 1
ATOM 556 N N . GLU A 1 71 ? -1.098 15.371 -1.581 1.00 90.06 71 GLU A N 1
ATOM 557 C CA . GLU A 1 71 ? -2.194 14.999 -2.492 1.00 90.06 71 GLU A CA 1
ATOM 558 C C . GLU A 1 71 ? -2.007 13.577 -3.039 1.00 90.06 71 GLU A C 1
ATOM 560 O O . GLU A 1 71 ? -2.943 12.784 -3.090 1.00 90.06 71 GLU A O 1
ATOM 565 N N . GLN A 1 72 ? -0.769 13.221 -3.392 1.00 94.56 72 GLN A N 1
ATOM 566 C CA . GLN A 1 72 ? -0.438 11.859 -3.809 1.00 94.56 72 GLN A CA 1
ATOM 567 C C . GLN A 1 72 ? -0.580 10.880 -2.641 1.00 94.56 72 GLN A C 1
ATOM 569 O O . GLN A 1 72 ? -1.109 9.786 -2.823 1.00 94.56 72 GLN A O 1
ATOM 574 N N . ALA A 1 73 ? -0.110 11.265 -1.450 1.00 95.69 73 ALA A N 1
ATOM 575 C CA . ALA A 1 73 ? -0.132 10.413 -0.266 1.00 95.69 73 ALA A CA 1
ATOM 576 C C . ALA A 1 73 ? -1.548 9.936 0.073 1.00 95.69 73 ALA A C 1
ATOM 578 O O . ALA A 1 73 ? -1.721 8.750 0.345 1.00 95.69 73 ALA A O 1
ATOM 579 N N . VAL A 1 74 ? -2.545 10.825 -0.004 1.00 94.06 74 VAL A N 1
ATOM 580 C CA . VAL A 1 74 ? -3.949 10.494 0.287 1.00 94.06 74 VAL A CA 1
ATOM 581 C C . VAL A 1 74 ? -4.414 9.309 -0.546 1.00 94.06 74 VAL A C 1
ATOM 583 O O . VAL A 1 74 ? -4.786 8.290 0.026 1.00 94.06 74 VAL A O 1
ATOM 586 N N . GLY A 1 75 ? -4.303 9.382 -1.875 1.00 94.50 75 GLY A N 1
ATOM 587 C CA . GLY A 1 75 ? -4.805 8.312 -2.739 1.00 94.50 75 GLY A CA 1
ATOM 588 C C . GLY A 1 75 ? -4.162 6.953 -2.454 1.00 94.50 75 GLY A C 1
ATOM 589 O O . GLY A 1 75 ? -4.853 5.940 -2.395 1.00 94.50 75 GLY A O 1
ATOM 590 N N . PHE A 1 76 ? -2.848 6.920 -2.209 1.00 97.06 76 PHE A N 1
ATOM 591 C CA . PHE A 1 76 ? -2.141 5.687 -1.842 1.00 97.06 76 PHE A CA 1
ATOM 592 C C . PHE A 1 76 ? -2.584 5.126 -0.480 1.00 97.06 76 PHE A C 1
ATOM 594 O O . PHE A 1 76 ? -2.782 3.917 -0.348 1.00 97.06 76 PHE A O 1
ATOM 601 N N . LEU A 1 77 ? -2.749 5.987 0.527 1.00 96.56 77 LEU A N 1
ATOM 602 C CA . LEU A 1 77 ? -3.152 5.586 1.877 1.00 96.56 77 LEU A CA 1
ATOM 603 C C . LEU A 1 77 ? -4.601 5.076 1.908 1.00 96.56 77 LEU A C 1
ATOM 605 O O . LEU A 1 77 ? -4.862 4.011 2.467 1.00 96.56 77 LEU A O 1
ATOM 609 N N . GLU A 1 78 ? -5.528 5.785 1.262 1.00 94.56 78 GLU A N 1
ATOM 610 C CA . GLU A 1 78 ? -6.929 5.365 1.152 1.00 94.56 78 GLU A CA 1
ATOM 611 C C . GLU A 1 78 ? -7.053 4.037 0.391 1.00 94.56 78 GLU A C 1
ATOM 613 O O . GLU A 1 78 ? -7.702 3.102 0.865 1.00 94.56 78 GLU A O 1
ATOM 618 N N . ALA A 1 79 ? -6.359 3.901 -0.746 1.00 95.25 79 ALA A N 1
ATOM 619 C CA . ALA A 1 79 ? -6.353 2.665 -1.522 1.00 95.25 79 ALA A CA 1
ATOM 620 C C . ALA A 1 79 ? -5.754 1.478 -0.755 1.00 95.25 79 ALA A C 1
ATOM 622 O O . ALA A 1 79 ? -6.245 0.360 -0.900 1.00 95.25 79 ALA A O 1
ATOM 623 N N . SER A 1 80 ? -4.735 1.691 0.083 1.00 95.75 80 SER A N 1
ATOM 624 C CA . SER A 1 80 ? -4.196 0.644 0.959 1.00 95.75 80 SER A CA 1
ATOM 625 C C . SER A 1 80 ? -5.260 0.122 1.932 1.00 95.75 80 SER A C 1
ATOM 627 O O . SER A 1 80 ? -5.576 -1.069 1.933 1.00 95.75 80 SER A O 1
ATOM 629 N N . ALA A 1 81 ? -5.901 1.018 2.689 1.00 93.56 81 ALA A N 1
ATOM 630 C CA . ALA A 1 81 ? -6.941 0.629 3.639 1.00 93.56 81 ALA A CA 1
ATOM 631 C C . ALA A 1 81 ? -8.169 0.005 2.957 1.00 93.56 81 ALA A C 1
ATOM 633 O O . ALA A 1 81 ? -8.804 -0.891 3.523 1.00 93.56 81 ALA A O 1
ATOM 634 N N . ASN A 1 82 ? -8.527 0.458 1.754 1.00 92.75 82 ASN A N 1
ATOM 635 C CA . ASN A 1 82 ? -9.617 -0.138 0.985 1.00 92.75 82 ASN A CA 1
ATOM 636 C C . ASN A 1 82 ? -9.229 -1.520 0.462 1.00 92.75 82 ASN A C 1
ATOM 638 O O . ASN A 1 82 ? -10.011 -2.447 0.611 1.00 92.75 82 ASN A O 1
ATOM 642 N N . THR A 1 83 ? -8.007 -1.709 -0.044 1.00 92.12 83 THR A N 1
ATOM 643 C CA . THR A 1 83 ? -7.506 -3.029 -0.469 1.00 92.12 83 THR A CA 1
ATOM 644 C C . THR A 1 83 ? -7.627 -4.066 0.650 1.00 92.12 83 THR A C 1
ATOM 646 O O . THR A 1 83 ? -8.037 -5.199 0.404 1.00 92.12 83 THR A O 1
ATOM 649 N N . GLN A 1 84 ? -7.349 -3.665 1.893 1.00 89.62 84 GLN A N 1
ATOM 650 C CA . GLN A 1 84 ? -7.467 -4.545 3.054 1.00 89.62 84 GLN A CA 1
ATOM 651 C C . GLN A 1 84 ? -8.915 -5.016 3.322 1.00 89.62 84 GLN A C 1
ATOM 653 O O . GLN A 1 84 ? -9.090 -6.098 3.876 1.00 89.62 84 GLN A O 1
ATOM 658 N N . LEU A 1 85 ? -9.950 -4.265 2.897 1.00 83.75 85 LEU A N 1
ATOM 659 C CA . LEU A 1 85 ? -11.367 -4.677 3.026 1.00 83.75 85 LEU A CA 1
ATOM 660 C C . LEU A 1 85 ? -11.685 -5.945 2.248 1.00 83.75 85 LEU A C 1
ATOM 662 O O . LEU A 1 85 ? -12.524 -6.735 2.680 1.00 83.75 85 LEU A O 1
ATOM 666 N N . ALA A 1 86 ? -11.066 -6.092 1.076 1.00 83.44 86 ALA A N 1
ATOM 667 C CA . ALA A 1 86 ? -11.371 -7.163 0.139 1.00 83.44 86 ALA A CA 1
ATOM 668 C C . ALA A 1 86 ? -10.782 -8.513 0.573 1.00 83.44 86 ALA A C 1
ATOM 670 O O . ALA A 1 86 ? -11.054 -9.538 -0.055 1.00 83.44 86 ALA A O 1
ATOM 671 N N . LEU A 1 87 ? -9.975 -8.534 1.637 1.00 83.12 87 LEU A N 1
ATOM 672 C CA . LEU A 1 87 ? -9.405 -9.759 2.167 1.00 83.12 87 LEU A CA 1
ATOM 673 C C . LEU A 1 87 ? -10.445 -10.515 3.005 1.00 83.12 87 LEU A C 1
ATOM 675 O O . LEU A 1 87 ? -11.090 -9.932 3.876 1.00 83.12 87 LEU A O 1
ATOM 679 N N . PRO A 1 88 ? -10.584 -11.837 2.806 1.00 67.50 88 PRO A N 1
ATOM 680 C CA . PRO A 1 88 ? -11.569 -12.648 3.521 1.00 67.50 88 PRO A CA 1
ATOM 681 C C . PRO A 1 88 ? -11.273 -12.778 5.024 1.00 67.50 88 PRO A C 1
ATOM 683 O O . PRO A 1 88 ? -12.155 -13.149 5.792 1.00 67.50 88 PRO A O 1
ATOM 686 N N . GLN A 1 89 ? -10.042 -12.482 5.451 1.00 64.94 89 GLN A N 1
ATOM 687 C CA . GLN A 1 89 ? -9.631 -12.482 6.855 1.00 64.94 89 GLN A CA 1
ATOM 688 C C . GLN A 1 89 ? -9.745 -11.067 7.438 1.00 64.94 89 GLN A C 1
ATOM 690 O O . GLN A 1 89 ? -8.742 -10.438 7.771 1.00 64.94 89 GLN A O 1
ATOM 695 N N . GLN A 1 90 ? -10.976 -10.557 7.543 1.00 64.75 90 GLN A N 1
ATOM 696 C CA . GLN A 1 90 ? -11.248 -9.329 8.293 1.00 64.75 90 GLN A CA 1
ATOM 697 C C . GLN A 1 90 ? -10.922 -9.585 9.767 1.00 64.75 90 GLN A C 1
ATOM 699 O O . GLN A 1 90 ? -11.483 -10.480 10.401 1.00 64.75 90 GLN A O 1
ATOM 704 N N . GLY A 1 91 ? -9.937 -8.859 10.283 1.00 79.31 91 GLY A N 1
ATOM 705 C CA . GLY A 1 91 ? -9.293 -9.161 11.555 1.00 79.31 91 GLY A CA 1
ATOM 706 C C . GLY A 1 91 ? -8.530 -7.964 12.104 1.00 79.31 91 GLY A C 1
ATOM 707 O O . GLY A 1 91 ? -8.589 -6.861 11.564 1.00 79.31 91 GLY A O 1
ATOM 708 N N . GLU A 1 92 ? -7.766 -8.184 13.172 1.00 89.19 92 GLU A N 1
ATOM 709 C CA . GLU A 1 92 ? -6.997 -7.127 13.841 1.00 89.19 92 GLU A CA 1
ATOM 710 C C . GLU A 1 92 ? -6.054 -6.372 12.886 1.00 89.19 92 GLU A C 1
ATOM 712 O O . GLU A 1 92 ? -5.925 -5.156 12.999 1.00 89.19 92 GLU A O 1
ATOM 717 N N . ALA A 1 93 ? -5.496 -7.063 11.884 1.00 88.44 93 ALA A N 1
ATOM 718 C CA . ALA A 1 93 ? -4.635 -6.473 10.858 1.00 88.44 93 ALA A CA 1
ATOM 719 C C . ALA A 1 93 ? -5.341 -5.405 10.002 1.00 88.44 93 ALA A C 1
ATOM 721 O O . ALA A 1 93 ? -4.726 -4.407 9.631 1.00 88.44 93 ALA A O 1
ATOM 722 N N . GLU A 1 94 ? -6.637 -5.569 9.709 1.00 90.06 94 GLU A N 1
ATOM 723 C CA . GLU A 1 94 ? -7.407 -4.529 9.017 1.00 90.06 94 GLU A CA 1
ATOM 724 C C . GLU A 1 94 ? -7.523 -3.273 9.888 1.00 90.06 94 GLU A C 1
ATOM 726 O O . GLU A 1 94 ? -7.333 -2.155 9.405 1.00 90.06 94 GLU A O 1
ATOM 731 N N . GLY A 1 95 ? -7.771 -3.462 11.187 1.00 93.06 95 GLY A N 1
ATOM 732 C CA . GLY A 1 95 ? -7.799 -2.374 12.157 1.00 93.06 95 GLY A CA 1
ATOM 733 C C . GLY A 1 95 ? -6.452 -1.657 12.251 1.00 93.06 95 GLY A C 1
ATOM 734 O O . GLY A 1 95 ? -6.424 -0.426 12.245 1.00 93.06 95 GLY A O 1
ATOM 735 N N . ASP A 1 96 ? -5.349 -2.409 12.258 1.00 93.81 96 ASP A N 1
ATOM 736 C CA . ASP A 1 96 ? -3.990 -1.863 12.319 1.00 93.81 96 ASP A CA 1
ATOM 737 C C . ASP A 1 96 ? -3.674 -0.997 11.088 1.00 93.81 96 ASP A C 1
ATOM 739 O O . ASP A 1 96 ? -3.201 0.134 11.233 1.00 93.81 96 ASP A O 1
ATOM 743 N N . VAL A 1 97 ? -3.999 -1.478 9.880 1.00 93.75 97 VAL A N 1
ATOM 744 C CA . VAL A 1 97 ? -3.819 -0.712 8.633 1.00 93.75 97 VAL A CA 1
ATOM 745 C C . VAL A 1 97 ? -4.697 0.537 8.630 1.00 93.75 97 VAL A C 1
ATOM 747 O O . VAL A 1 97 ? -4.199 1.632 8.367 1.00 93.75 97 VAL A O 1
ATOM 750 N N . ALA A 1 98 ? -5.985 0.411 8.964 1.00 94.75 98 ALA A N 1
ATOM 751 C CA . ALA A 1 98 ? -6.900 1.550 9.009 1.00 94.75 98 ALA A CA 1
ATOM 752 C C . ALA A 1 98 ? -6.443 2.603 10.035 1.00 94.75 98 ALA A C 1
ATOM 754 O O . ALA A 1 98 ? -6.468 3.800 9.750 1.00 94.75 98 ALA A O 1
ATOM 755 N N . GLN A 1 99 ? -5.950 2.180 11.201 1.00 95.69 99 GLN A N 1
ATOM 756 C CA . GLN A 1 99 ? -5.430 3.096 12.211 1.00 95.69 99 GLN A CA 1
ATOM 757 C C . GLN A 1 99 ? -4.161 3.812 11.732 1.00 95.69 99 GLN A C 1
ATOM 759 O O . GLN A 1 99 ? -4.039 5.027 11.907 1.00 95.69 99 GLN A O 1
ATOM 764 N N . ALA A 1 100 ? -3.233 3.084 11.105 1.00 96.19 100 ALA A N 1
ATOM 765 C CA . ALA A 1 100 ? -2.004 3.655 10.563 1.00 96.19 100 ALA A CA 1
ATOM 766 C C . ALA A 1 100 ? -2.291 4.663 9.439 1.00 96.19 100 ALA A C 1
ATOM 768 O O . ALA A 1 100 ? -1.729 5.760 9.432 1.00 96.19 100 ALA A O 1
ATOM 769 N N . VAL A 1 101 ? -3.209 4.328 8.528 1.00 95.88 101 VAL A N 1
ATOM 770 C CA . VAL A 1 101 ? -3.697 5.232 7.478 1.00 95.88 101 VAL A CA 1
ATOM 771 C C . VAL A 1 101 ? -4.337 6.476 8.089 1.00 95.88 101 VAL A C 1
ATOM 773 O O . VAL A 1 101 ? -3.985 7.589 7.705 1.00 95.88 101 VAL A O 1
ATOM 776 N N . GLY A 1 102 ? -5.204 6.309 9.090 1.00 94.69 102 GLY A N 1
ATOM 777 C CA . GLY A 1 102 ? -5.864 7.421 9.769 1.00 94.69 102 GLY A CA 1
ATOM 778 C C . GLY A 1 102 ? -4.883 8.404 10.416 1.00 94.69 102 GLY A C 1
ATOM 779 O O . GLY A 1 102 ? -5.012 9.618 10.250 1.00 94.69 102 GLY A O 1
ATOM 780 N N . ALA A 1 103 ? -3.856 7.884 11.094 1.00 94.06 103 ALA A N 1
ATOM 781 C CA . ALA A 1 103 ? -2.795 8.692 11.694 1.00 94.06 103 ALA A CA 1
ATOM 782 C C . ALA A 1 103 ? -1.967 9.449 10.641 1.00 94.06 103 ALA A C 1
ATOM 784 O O . ALA A 1 103 ? -1.683 10.636 10.806 1.00 94.06 103 ALA A O 1
ATOM 785 N N . MET A 1 104 ? -1.606 8.777 9.544 1.00 94.88 104 MET A N 1
ATOM 786 C CA . MET A 1 104 ? -0.837 9.387 8.459 1.00 94.88 104 MET A CA 1
ATOM 787 C C . MET A 1 104 ? -1.619 10.496 7.752 1.00 94.88 104 MET A C 1
ATOM 789 O O . MET A 1 104 ? -1.044 11.540 7.456 1.00 94.88 104 MET A O 1
ATOM 793 N N . LEU A 1 105 ? -2.919 10.300 7.515 1.00 93.25 105 LEU A N 1
ATOM 794 C CA . LEU A 1 105 ? -3.782 11.297 6.882 1.00 93.25 105 LEU A CA 1
ATOM 795 C C . LEU A 1 105 ? -3.904 12.575 7.721 1.00 93.25 105 LEU A C 1
ATOM 797 O O . LEU A 1 105 ? -3.813 13.667 7.166 1.00 93.25 105 LEU A O 1
ATOM 801 N N . ASP A 1 106 ? -4.014 12.477 9.049 1.00 90.06 106 ASP A N 1
ATOM 802 C CA . ASP A 1 106 ? -3.951 13.666 9.916 1.00 90.06 106 ASP A CA 1
ATOM 803 C C . ASP A 1 106 ? -2.589 14.364 9.830 1.00 90.06 106 ASP A C 1
ATOM 805 O O . ASP A 1 106 ? -2.533 15.582 9.651 1.00 90.06 106 ASP A O 1
ATOM 809 N N . MET A 1 107 ? -1.491 13.600 9.855 1.00 90.31 107 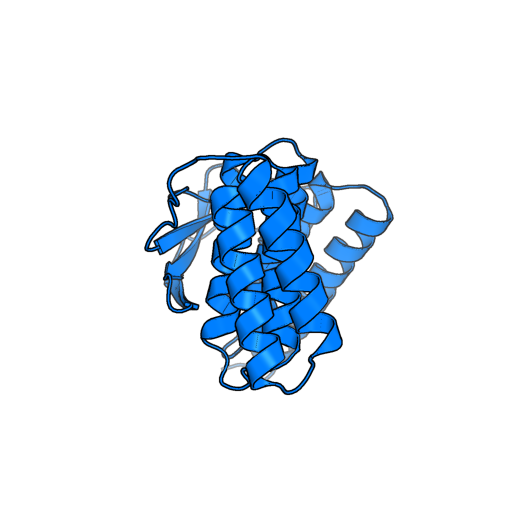MET A N 1
ATOM 810 C CA . MET A 1 107 ? -0.144 14.162 9.714 1.00 90.31 107 MET A CA 1
ATOM 811 C C . MET A 1 107 ? 0.054 14.938 8.405 1.00 90.31 107 MET A C 1
ATOM 813 O O . MET A 1 107 ? 0.782 15.932 8.399 1.00 90.31 107 MET A O 1
ATOM 817 N N . VAL A 1 108 ? -0.574 14.505 7.305 1.00 91.12 108 VAL A N 1
ATOM 818 C CA . VAL A 1 108 ? -0.486 15.189 6.002 1.00 91.12 108 VAL A CA 1
ATOM 819 C C . VAL A 1 108 ? -1.575 16.240 5.769 1.00 91.12 108 VAL A C 1
ATOM 821 O O . VAL A 1 108 ? -1.627 16.818 4.687 1.00 91.12 108 VAL A O 1
ATOM 824 N N . GLY A 1 109 ? -2.414 16.535 6.768 1.00 89.44 109 GLY A N 1
ATOM 825 C CA . GLY A 1 109 ? -3.406 17.613 6.697 1.00 89.44 109 GLY A CA 1
ATOM 826 C C . GLY A 1 109 ? -4.774 17.216 6.135 1.00 89.44 109 GLY A C 1
ATOM 827 O O . GLY A 1 109 ? -5.547 18.099 5.769 1.00 89.44 109 GLY A O 1
ATOM 828 N N . TYR A 1 110 ? -5.105 15.921 6.129 1.00 89.94 110 TYR A N 1
ATOM 829 C CA . TYR A 1 110 ? -6.402 15.357 5.723 1.00 89.94 110 TYR A CA 1
ATOM 830 C C . TYR A 1 110 ? -7.140 14.711 6.915 1.00 89.94 110 TYR A C 1
ATOM 832 O O . TYR A 1 110 ? -7.426 13.512 6.926 1.00 89.94 110 TYR A O 1
ATOM 840 N N . PRO A 1 111 ? -7.456 15.489 7.964 1.00 89.19 111 PRO A N 1
ATOM 841 C CA . PRO A 1 111 ? -7.962 14.974 9.236 1.00 89.19 111 PRO A CA 1
ATOM 842 C C . PRO A 1 111 ? -9.383 14.409 9.156 1.00 89.19 111 PRO A C 1
ATOM 844 O O . PRO A 1 111 ? -9.726 13.550 9.961 1.00 89.19 111 PRO A O 1
ATOM 847 N N . ALA A 1 112 ? -10.214 14.853 8.204 1.00 88.62 112 ALA A N 1
ATOM 848 C CA . ALA A 1 112 ? -11.559 14.303 8.019 1.00 88.62 112 ALA A CA 1
ATOM 849 C C . ALA A 1 112 ? -11.492 12.851 7.516 1.00 88.62 112 ALA A C 1
ATOM 851 O O . ALA A 1 112 ? -12.125 11.962 8.085 1.00 88.62 112 ALA A O 1
ATOM 852 N N . GLN A 1 113 ? -10.660 12.597 6.502 1.00 90.50 113 GLN A N 1
ATOM 853 C CA . GLN A 1 113 ? -10.327 11.250 6.042 1.00 90.50 113 GLN A 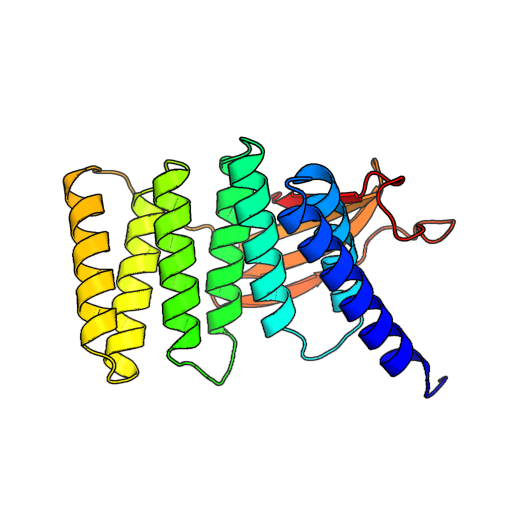CA 1
ATOM 854 C C . GLN A 1 113 ? -9.624 10.461 7.155 1.00 90.50 113 GLN A C 1
ATOM 856 O O . GLN A 1 113 ? -9.982 9.317 7.429 1.00 90.50 113 GLN A O 1
ATOM 861 N N . GLY A 1 114 ? -8.683 11.092 7.867 1.00 92.06 114 GLY A N 1
ATOM 862 C CA . GLY A 1 114 ? -7.997 10.488 9.008 1.00 92.06 114 GLY A CA 1
ATOM 863 C C . GLY A 1 114 ? -8.958 9.972 10.083 1.00 92.06 114 GLY A C 1
ATOM 864 O O . GLY A 1 114 ? -8.863 8.821 10.508 1.00 92.06 114 GLY A O 1
ATOM 865 N N . GLN A 1 115 ? -9.938 10.792 10.469 1.00 92.19 115 GLN A N 1
ATOM 866 C CA . GLN A 1 115 ? -10.991 10.423 11.413 1.00 92.19 115 GLN A CA 1
ATOM 867 C C . GLN A 1 115 ? -11.821 9.245 10.895 1.00 92.19 115 GLN A C 1
ATOM 869 O O . GLN A 1 115 ? -12.047 8.296 11.643 1.00 92.19 115 GLN A O 1
ATOM 874 N N . TYR A 1 116 ? -12.229 9.269 9.624 1.00 91.81 116 TYR A N 1
ATOM 875 C CA . TYR A 1 116 ? -12.989 8.174 9.022 1.00 91.81 116 TYR A CA 1
ATOM 876 C C . TYR A 1 116 ? -12.269 6.822 9.155 1.00 91.81 116 TYR A C 1
ATOM 878 O O . TYR A 1 116 ? -12.876 5.830 9.573 1.00 91.81 116 TYR A O 1
ATOM 886 N N . PHE A 1 117 ? -10.966 6.770 8.857 1.00 94.06 117 PHE A N 1
ATOM 887 C CA . PHE A 1 117 ? -10.200 5.527 8.973 1.00 94.06 117 PHE A CA 1
ATOM 888 C C . PHE A 1 117 ? -9.955 5.108 10.429 1.00 94.06 117 PHE A C 1
ATOM 890 O O . PHE A 1 117 ? -9.946 3.912 10.716 1.00 94.06 117 PHE A O 1
ATOM 897 N N . LEU A 1 118 ? -9.857 6.047 11.373 1.00 94.88 118 LEU A N 1
ATOM 898 C CA . LEU A 1 118 ? -9.787 5.720 12.802 1.00 94.88 118 LEU A CA 1
ATOM 899 C C . LEU A 1 118 ? -11.106 5.162 13.348 1.00 94.88 118 LEU A C 1
ATOM 901 O O . LEU A 1 118 ? -11.097 4.180 14.088 1.00 94.88 118 LEU A O 1
ATOM 905 N N . GLU A 1 119 ? -12.247 5.726 12.952 1.00 93.62 119 GLU A N 1
ATOM 906 C CA . GLU A 1 119 ? -13.569 5.181 13.292 1.00 93.62 119 GLU A CA 1
ATOM 907 C C . GLU A 1 119 ? -13.767 3.790 12.677 1.00 93.62 119 GLU A C 1
ATOM 909 O O . GLU A 1 119 ? -14.351 2.889 13.287 1.00 93.62 119 GLU A O 1
ATOM 914 N N . ARG A 1 120 ? -13.239 3.571 11.469 1.00 92.62 120 ARG A N 1
ATOM 915 C CA . ARG A 1 120 ? -13.196 2.243 10.856 1.00 92.62 120 ARG A CA 1
ATOM 916 C C . ARG A 1 120 ? -12.311 1.273 11.645 1.00 92.62 120 ARG A C 1
ATOM 918 O O . ARG A 1 120 ? -12.770 0.167 11.934 1.00 92.62 120 ARG A O 1
ATOM 925 N N . ALA A 1 121 ? -11.109 1.678 12.050 1.00 95.38 121 ALA A N 1
ATOM 926 C CA . ALA A 1 121 ? -10.236 0.862 12.891 1.00 95.38 121 ALA A CA 1
ATOM 927 C C . ALA A 1 121 ? -10.923 0.489 14.214 1.00 95.38 121 ALA A C 1
ATOM 929 O O . ALA A 1 121 ? -10.955 -0.681 14.589 1.00 95.38 121 ALA A O 1
ATOM 930 N N . GLN A 1 122 ? -11.572 1.456 14.872 1.00 96.12 122 GLN A N 1
ATOM 931 C CA . GLN A 1 122 ? -12.357 1.231 16.085 1.00 96.12 122 GLN A CA 1
ATOM 932 C C . GLN A 1 122 ? -13.415 0.138 15.886 1.00 96.12 122 GLN A C 1
ATOM 934 O O . GLN A 1 122 ? -13.455 -0.811 16.671 1.00 96.12 122 GLN A O 1
ATOM 939 N N . ARG A 1 123 ? -14.265 0.258 14.855 1.00 94.56 123 ARG A N 1
ATOM 940 C CA . ARG A 1 123 ? -15.316 -0.736 14.560 1.00 94.56 123 ARG A CA 1
ATOM 941 C C . ARG A 1 123 ? -14.725 -2.122 14.306 1.00 94.56 123 ARG A C 1
ATOM 943 O O . ARG A 1 123 ? -15.254 -3.112 14.805 1.00 94.56 123 ARG A O 1
ATOM 950 N N . THR A 1 124 ? -13.600 -2.178 13.600 1.00 93.56 124 THR A N 1
ATOM 951 C CA . THR A 1 124 ? -12.888 -3.428 13.303 1.00 93.56 124 THR A CA 1
ATOM 952 C C . THR A 1 124 ? -12.378 -4.093 14.581 1.00 93.56 124 THR A C 1
ATOM 954 O O . THR A 1 124 ? -12.663 -5.262 14.834 1.00 93.56 124 THR A O 1
ATOM 957 N N . TYR A 1 125 ? -11.704 -3.344 15.459 1.00 95.38 125 TYR A N 1
ATOM 958 C CA . TYR A 1 125 ? -11.228 -3.870 16.740 1.00 95.38 125 TYR A CA 1
ATOM 959 C C . TYR A 1 125 ? -12.364 -4.312 17.666 1.00 95.38 125 TYR A C 1
ATOM 961 O O . TYR A 1 125 ? -12.204 -5.285 18.402 1.00 95.38 125 TYR A O 1
ATOM 969 N N . GLN A 1 126 ? -13.511 -3.625 17.640 1.00 94.12 126 GLN A N 1
ATOM 970 C CA . GLN A 1 126 ? -14.704 -4.050 18.379 1.00 94.12 126 GLN A CA 1
ATOM 971 C C . GLN A 1 126 ? -15.217 -5.398 17.870 1.00 94.12 126 GLN A C 1
ATOM 973 O O . GLN A 1 126 ? -15.453 -6.292 18.681 1.00 94.12 126 GLN A O 1
ATOM 978 N N . ALA A 1 127 ? -15.330 -5.564 16.549 1.00 92.94 127 ALA A N 1
ATOM 979 C CA . ALA A 1 127 ? -15.742 -6.824 15.934 1.00 92.94 127 ALA A CA 1
ATOM 980 C C . ALA A 1 127 ? -14.759 -7.970 16.239 1.00 92.94 127 ALA A C 1
ATOM 982 O O . ALA A 1 127 ? -15.185 -9.101 16.454 1.00 92.94 127 ALA A O 1
ATOM 983 N N . CYS A 1 128 ? -13.462 -7.666 16.340 1.00 91.56 128 CYS A N 1
ATOM 984 C CA . CYS A 1 128 ? -12.416 -8.634 16.687 1.00 91.56 128 CYS A CA 1
ATOM 985 C C . CYS A 1 128 ? -12.297 -8.921 18.195 1.00 91.56 128 CYS A C 1
ATOM 987 O O . CYS A 1 128 ? -11.481 -9.748 18.594 1.00 91.56 128 CYS A O 1
ATOM 989 N N . GLY A 1 129 ? -13.053 -8.232 19.058 1.00 94.38 129 GLY A N 1
ATOM 990 C CA . GLY A 1 129 ? -12.958 -8.417 20.508 1.00 94.38 129 GLY A CA 1
ATOM 991 C C . GLY A 1 129 ? -11.669 -7.868 21.136 1.00 94.38 129 GLY A C 1
ATOM 992 O O . GLY A 1 129 ? -11.234 -8.371 22.170 1.00 94.38 129 GLY A O 1
ATOM 993 N N . VAL A 1 130 ? -11.071 -6.816 20.557 1.00 95.12 130 VAL A N 1
ATOM 994 C CA . VAL A 1 130 ? -9.837 -6.162 21.041 1.00 95.12 130 VAL A CA 1
ATOM 995 C C . VAL A 1 130 ? -10.152 -4.765 21.620 1.00 95.12 130 VAL A C 1
ATOM 997 O O . VAL A 1 130 ? -9.799 -3.731 21.042 1.00 95.12 130 VAL A O 1
ATOM 1000 N N . PRO A 1 131 ? -10.826 -4.670 22.785 1.00 94.50 131 PRO A N 1
ATOM 1001 C CA . PRO A 1 131 ? -11.386 -3.412 23.291 1.00 94.50 131 PRO A CA 1
ATOM 1002 C C . PRO A 1 131 ? -10.335 -2.351 23.647 1.00 94.50 131 PRO A C 1
ATOM 1004 O O . PRO A 1 131 ? -10.646 -1.162 23.660 1.00 94.50 131 PRO A O 1
ATOM 1007 N N . ALA A 1 132 ? -9.094 -2.748 23.944 1.00 96.50 132 ALA A N 1
ATOM 1008 C CA . ALA A 1 132 ? -8.009 -1.803 24.203 1.00 96.50 132 ALA A CA 1
ATOM 1009 C C . ALA A 1 132 ? -7.645 -0.995 22.946 1.00 96.50 132 ALA A C 1
ATOM 1011 O O . ALA A 1 132 ? -7.619 0.234 23.010 1.00 96.50 132 ALA A O 1
ATOM 1012 N N . LYS A 1 133 ? -7.450 -1.671 21.804 1.00 96.88 133 LYS A N 1
ATOM 1013 C CA . LYS A 1 133 ? -7.182 -1.016 20.516 1.00 96.88 133 LYS A CA 1
ATOM 1014 C C . LYS A 1 133 ? -8.386 -0.205 20.034 1.00 96.88 133 LYS A C 1
ATOM 1016 O O . LYS A 1 133 ? -8.215 0.932 19.607 1.00 96.88 133 LYS A O 1
ATOM 1021 N N . ALA A 1 134 ? -9.605 -0.724 20.217 1.00 96.69 134 ALA A N 1
ATOM 1022 C CA . ALA A 1 134 ? -10.830 0.016 19.909 1.00 96.69 134 ALA A CA 1
ATOM 1023 C C . ALA A 1 134 ? -10.896 1.371 20.635 1.00 96.69 134 ALA A C 1
ATOM 1025 O O . ALA A 1 134 ? -11.134 2.399 20.005 1.00 96.69 134 ALA A O 1
ATOM 1026 N N . ARG A 1 135 ? -10.633 1.386 21.950 1.00 97.25 135 ARG A N 1
ATOM 1027 C CA . ARG A 1 135 ? -10.608 2.628 22.740 1.00 97.25 135 ARG A CA 1
ATOM 1028 C C . ARG A 1 135 ? -9.501 3.582 22.297 1.00 97.25 135 ARG A C 1
ATOM 1030 O O . ARG A 1 135 ? -9.726 4.786 22.289 1.00 97.25 135 ARG A O 1
ATOM 1037 N N . ALA A 1 136 ? -8.325 3.066 21.938 1.00 96.06 136 ALA A N 1
ATOM 1038 C CA . ALA A 1 136 ? -7.227 3.897 21.450 1.00 96.06 136 ALA A CA 1
ATOM 1039 C C . ALA A 1 136 ? -7.587 4.589 20.122 1.00 96.06 136 ALA A C 1
ATOM 1041 O O . ALA A 1 136 ? -7.433 5.804 20.006 1.00 96.06 136 ALA A O 1
ATOM 1042 N N . ALA A 1 137 ? -8.139 3.841 19.160 1.00 95.62 137 ALA A N 1
ATOM 1043 C CA . ALA A 1 137 ? -8.597 4.387 17.883 1.00 95.62 137 ALA A CA 1
ATOM 1044 C C . ALA A 1 137 ? -9.714 5.431 18.070 1.00 95.62 137 ALA A C 1
ATOM 1046 O O . ALA A 1 137 ? -9.663 6.506 17.476 1.00 95.62 137 ALA A O 1
ATOM 1047 N N . GLU A 1 138 ? -10.674 5.164 18.962 1.00 95.31 138 GLU A N 1
ATOM 1048 C CA . GLU A 1 138 ? -11.741 6.111 19.306 1.00 95.31 138 GLU A CA 1
ATOM 1049 C C . GLU A 1 138 ? -11.192 7.416 19.906 1.00 95.31 138 GLU A C 1
ATOM 1051 O O . GLU A 1 138 ? -11.610 8.512 19.528 1.00 95.31 138 GLU A O 1
ATOM 1056 N N . GLN A 1 139 ? -10.254 7.319 20.852 1.00 93.88 139 GLN A N 1
ATOM 1057 C CA . GLN A 1 139 ? -9.634 8.493 21.468 1.00 93.88 139 GLN A CA 1
ATOM 1058 C C . GLN A 1 139 ? -8.910 9.347 20.429 1.00 93.88 139 GLN A C 1
ATOM 1060 O O . GLN A 1 139 ? -9.042 10.571 20.451 1.00 93.88 139 GLN A O 1
ATOM 1065 N N . GLN A 1 140 ? -8.201 8.708 19.501 1.00 92.38 140 GLN A N 1
ATOM 1066 C CA . GLN A 1 140 ? -7.519 9.393 18.412 1.00 92.38 140 GLN A CA 1
ATOM 1067 C C . GLN A 1 140 ? -8.519 10.079 17.464 1.00 92.38 140 GLN A C 1
ATOM 1069 O O . GLN A 1 140 ? -8.365 11.261 17.16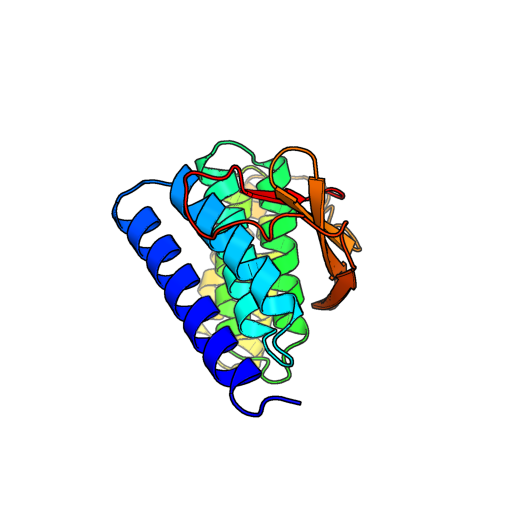8 1.00 92.38 140 GLN A O 1
ATOM 1074 N N . ALA A 1 141 ? -9.605 9.399 17.077 1.00 90.75 141 ALA A N 1
ATOM 1075 C CA . ALA A 1 141 ? -10.653 9.977 16.231 1.00 90.75 141 ALA A CA 1
ATOM 1076 C C . ALA A 1 141 ? -11.298 11.218 16.876 1.00 90.75 141 ALA A C 1
ATOM 1078 O O . ALA A 1 141 ? -11.486 12.249 16.226 1.00 90.75 141 ALA A O 1
ATOM 1079 N N . ARG A 1 142 ? -11.578 11.163 18.186 1.00 87.75 142 ARG A N 1
ATOM 1080 C CA . ARG A 1 142 ? -12.143 12.295 18.941 1.00 87.75 142 ARG A CA 1
ATOM 1081 C C . ARG A 1 142 ? -11.206 13.500 18.992 1.00 87.75 142 ARG A C 1
ATOM 1083 O O . ARG A 1 142 ? -11.685 14.631 18.950 1.00 87.75 142 ARG A O 1
ATOM 1090 N N . GLN A 1 143 ? -9.894 13.281 19.082 1.00 85.81 143 GLN A N 1
ATOM 1091 C CA . GLN A 1 143 ? -8.910 14.369 19.028 1.00 85.81 143 GLN A CA 1
ATOM 1092 C C . GLN A 1 143 ? -8.925 15.084 17.669 1.00 85.81 143 GLN A C 1
ATOM 1094 O O . GLN A 1 143 ? -8.675 16.285 17.608 1.00 85.81 143 GLN A O 1
ATOM 1099 N N . PHE A 1 144 ? -9.249 14.377 16.585 1.00 81.56 144 PHE A N 1
ATOM 1100 C CA . PHE A 1 144 ? -9.324 14.971 15.248 1.00 81.56 144 PHE A CA 1
ATOM 1101 C C . PHE A 1 144 ? -10.623 15.755 15.051 1.00 81.56 144 PHE A C 1
ATOM 1103 O O . PHE A 1 144 ? -10.587 16.888 14.565 1.00 81.56 144 PHE A O 1
ATOM 1110 N N . ALA A 1 145 ? -11.749 15.210 15.522 1.00 71.31 145 ALA A N 1
ATOM 1111 C CA . ALA A 1 145 ? -13.065 15.847 15.438 1.00 71.31 145 ALA A CA 1
ATOM 1112 C C . ALA A 1 145 ? -13.138 17.201 16.169 1.00 71.31 145 ALA A C 1
ATOM 1114 O O . ALA A 1 145 ? -13.874 18.100 15.764 1.00 71.31 145 ALA A O 1
ATOM 1115 N N . THR A 1 146 ? -12.377 17.377 17.255 1.00 70.44 146 THR A N 1
ATOM 1116 C CA . THR A 1 146 ? -12.303 18.665 17.967 1.00 70.44 146 THR A CA 1
ATOM 1117 C C . THR A 1 146 ? -11.430 19.689 17.246 1.00 70.44 146 THR A C 1
ATOM 1119 O O . THR A 1 146 ? -11.639 20.891 17.413 1.00 70.44 146 THR A O 1
ATOM 1122 N N . LYS A 1 147 ? -10.471 19.231 16.436 1.00 70.44 147 LYS A N 1
ATOM 1123 C CA . LYS A 1 147 ? -9.486 20.069 15.746 1.00 70.44 147 LYS A CA 1
ATOM 1124 C C . LYS A 1 147 ? -9.973 20.550 14.373 1.00 70.44 147 LYS A C 1
ATOM 1126 O O . LYS A 1 147 ? -9.523 21.600 13.919 1.00 70.44 147 LYS A O 1
ATOM 1131 N N . TYR A 1 148 ? -10.912 19.844 13.732 1.00 67.00 148 TYR A N 1
ATOM 1132 C CA . TYR A 1 148 ? -11.321 20.125 12.352 1.00 67.00 148 TYR A CA 1
ATOM 1133 C C . TYR A 1 148 ? -12.826 19.952 12.094 1.00 67.00 148 TYR A C 1
ATOM 1135 O O . TYR A 1 148 ? -13.450 19.006 12.558 1.00 67.00 148 TYR A O 1
ATOM 1143 N N . LYS A 1 149 ? -13.406 20.859 11.293 1.00 62.69 149 LYS A N 1
ATOM 1144 C CA . LYS A 1 149 ? -14.799 20.811 10.803 1.00 62.69 149 LYS A CA 1
ATOM 1145 C C . LYS A 1 149 ? -14.835 20.802 9.269 1.00 62.69 149 LYS A C 1
ATOM 1147 O O . LYS A 1 149 ? -15.353 21.728 8.651 1.00 62.69 149 LYS A O 1
ATOM 1152 N N . GLY A 1 150 ? -14.197 19.804 8.661 1.00 65.94 150 GLY A N 1
ATOM 1153 C CA . GLY A 1 150 ? -14.185 19.605 7.208 1.00 65.94 150 GLY A CA 1
ATOM 1154 C C . GLY A 1 150 ? -15.241 18.600 6.745 1.00 65.94 150 GLY A C 1
ATOM 1155 O O . GLY A 1 150 ? -15.744 17.809 7.539 1.00 65.94 150 GLY A O 1
ATOM 1156 N N . THR A 1 151 ? -15.567 18.615 5.453 1.00 66.38 151 THR A N 1
ATOM 1157 C CA . THR A 1 151 ? -16.366 17.563 4.811 1.00 66.38 151 THR A CA 1
ATOM 1158 C C . THR A 1 151 ? -15.482 16.385 4.417 1.00 66.38 151 THR A C 1
ATOM 1160 O O . THR A 1 151 ? -14.390 16.574 3.886 1.00 66.38 151 THR A O 1
ATOM 1163 N N . LEU A 1 152 ? -15.970 15.169 4.659 1.00 74.31 152 LEU A N 1
ATOM 1164 C CA . LEU A 1 152 ? -15.316 13.940 4.222 1.00 74.31 152 LEU A CA 1
ATOM 1165 C C . LEU A 1 152 ? -15.388 13.832 2.692 1.00 74.31 152 LEU A C 1
ATOM 1167 O O . LEU A 1 152 ? -16.481 13.817 2.128 1.00 74.31 152 LEU A O 1
ATOM 1171 N N . GLY A 1 153 ? -14.234 13.742 2.036 1.00 70.00 153 GLY A N 1
ATOM 1172 C CA . GLY A 1 153 ? -14.123 13.425 0.615 1.00 70.00 153 GLY A CA 1
ATOM 1173 C C . GLY A 1 153 ? -13.266 12.181 0.448 1.00 70.00 153 GLY A C 1
ATOM 1174 O O . GLY A 1 153 ? -12.046 12.299 0.469 1.00 70.00 153 GLY A O 1
ATOM 1175 N N . ILE A 1 154 ? -13.908 11.017 0.332 1.00 70.56 154 ILE A N 1
ATOM 1176 C CA . ILE A 1 154 ? -13.251 9.756 -0.041 1.00 70.56 154 ILE A CA 1
ATOM 1177 C C . ILE A 1 154 ? -13.536 9.537 -1.519 1.00 70.56 154 ILE A C 1
ATOM 1179 O O . ILE A 1 154 ? -14.700 9.588 -1.935 1.00 70.56 154 ILE A O 1
ATOM 1183 N N . ALA A 1 155 ? -12.495 9.311 -2.315 1.00 74.19 155 ALA A N 1
ATOM 1184 C CA . ALA A 1 155 ? -12.694 9.036 -3.729 1.00 74.19 155 ALA A CA 1
ATOM 1185 C C . ALA A 1 155 ? -13.369 7.663 -3.911 1.00 74.19 155 ALA A C 1
ATOM 1187 O O . ALA A 1 155 ? -13.011 6.699 -3.233 1.00 74.19 155 ALA A O 1
ATOM 1188 N N . PRO A 1 156 ? -14.322 7.522 -4.850 1.00 80.44 156 PRO A N 1
ATOM 1189 C CA . PRO A 1 156 ? -14.962 6.232 -5.101 1.00 80.44 156 PRO A CA 1
ATOM 1190 C C . PRO A 1 156 ? -13.982 5.206 -5.692 1.00 80.44 156 PRO A C 1
ATOM 1192 O O . PRO A 1 156 ? -14.160 4.002 -5.511 1.00 80.44 156 PRO A O 1
ATOM 1195 N N . ILE A 1 157 ? -12.963 5.678 -6.423 1.00 91.56 157 ILE A N 1
ATOM 1196 C CA . ILE A 1 157 ? -11.922 4.863 -7.053 1.00 91.56 157 ILE A CA 1
ATOM 1197 C C . ILE A 1 157 ? -10.612 5.658 -7.076 1.00 91.56 157 ILE A C 1
ATOM 1199 O O . ILE A 1 157 ? -10.582 6.796 -7.554 1.00 91.56 157 ILE A O 1
ATOM 1203 N N . HIS A 1 158 ? -9.517 5.027 -6.655 1.00 94.81 158 HIS A N 1
ATOM 1204 C CA . HIS A 1 158 ? -8.160 5.521 -6.887 1.00 94.81 158 HIS A CA 1
ATOM 1205 C C . HIS A 1 158 ? -7.536 4.815 -8.083 1.00 94.81 158 HIS A C 1
ATOM 1207 O O . HIS A 1 158 ? -7.547 3.587 -8.155 1.00 94.81 158 HIS A O 1
ATOM 1213 N N . ARG A 1 159 ? -6.970 5.584 -9.011 1.00 96.19 159 ARG A N 1
ATOM 1214 C CA . ARG A 1 159 ? -6.223 5.081 -10.164 1.00 96.19 159 ARG A CA 1
ATOM 1215 C C . ARG A 1 159 ? -4.764 5.457 -10.041 1.00 96.19 159 ARG A C 1
ATOM 1217 O O . ARG A 1 159 ? -4.430 6.612 -9.779 1.00 96.19 159 ARG A O 1
ATOM 1224 N N . PHE A 1 160 ? -3.906 4.494 -10.310 1.00 96.44 160 PHE A N 1
ATOM 1225 C CA . PHE A 1 160 ? -2.469 4.630 -10.248 1.00 96.44 160 PHE A CA 1
ATOM 1226 C C . PHE A 1 160 ? -1.856 4.269 -11.587 1.00 96.44 160 PHE A C 1
ATOM 1228 O O . PHE A 1 160 ? -2.222 3.272 -12.210 1.00 96.44 160 PHE A O 1
ATOM 1235 N N . GLU A 1 161 ? -0.875 5.057 -11.988 1.00 96.25 161 GLU A N 1
ATOM 1236 C CA . GLU A 1 161 ? 0.005 4.738 -13.097 1.00 96.25 161 GLU A CA 1
ATOM 1237 C C . GLU A 1 161 ? 1.380 4.393 -12.548 1.00 96.25 161 GLU A C 1
ATOM 1239 O O . GLU A 1 161 ? 1.931 5.118 -11.716 1.00 96.25 161 GLU A O 1
ATOM 1244 N N . ILE A 1 162 ? 1.938 3.288 -13.028 1.00 94.56 162 ILE A N 1
ATOM 1245 C CA . ILE A 1 162 ? 3.313 2.891 -12.760 1.00 94.56 162 ILE A CA 1
ATOM 1246 C C . ILE A 1 162 ? 4.107 3.252 -14.004 1.00 94.56 162 ILE A C 1
ATOM 1248 O O . ILE A 1 162 ? 3.858 2.712 -15.080 1.00 94.56 162 ILE A O 1
ATOM 1252 N N . ARG A 1 163 ? 5.029 4.198 -13.869 1.00 93.31 163 ARG A N 1
ATOM 1253 C CA . ARG A 1 163 ? 5.748 4.814 -14.981 1.00 93.31 163 ARG A CA 1
ATOM 1254 C C . ARG A 1 163 ? 7.234 4.488 -14.956 1.00 93.31 163 ARG A C 1
ATOM 1256 O O . ARG A 1 163 ? 7.816 4.322 -13.884 1.00 93.31 163 ARG A O 1
ATOM 1263 N N . VAL A 1 164 ? 7.832 4.473 -16.144 1.00 90.38 164 VAL A N 1
ATOM 1264 C CA . VAL A 1 164 ? 9.280 4.501 -16.378 1.00 90.38 164 VAL A CA 1
ATOM 1265 C C . VAL A 1 164 ? 9.578 5.729 -17.225 1.00 90.38 164 VAL A C 1
ATOM 1267 O O . VAL A 1 164 ? 9.274 5.768 -18.418 1.00 90.38 164 VAL A O 1
ATOM 1270 N N . GLY A 1 165 ? 10.120 6.775 -16.602 1.00 87.00 165 GLY A N 1
ATOM 1271 C CA . GLY A 1 165 ? 10.225 8.079 -17.256 1.00 87.00 165 GLY A CA 1
ATOM 1272 C C . GLY A 1 165 ? 8.840 8.599 -17.656 1.00 87.00 165 GLY A C 1
ATOM 1273 O O . GLY A 1 165 ? 7.972 8.776 -16.804 1.00 87.00 165 GLY A O 1
ATOM 1274 N N . SER A 1 166 ? 8.620 8.838 -18.951 1.00 86.81 166 SER A N 1
ATOM 1275 C CA . SER A 1 166 ? 7.327 9.293 -19.482 1.00 86.81 166 SER A CA 1
ATOM 1276 C C . SER A 1 166 ? 6.370 8.164 -19.879 1.00 86.81 166 SER A C 1
ATOM 1278 O O . SER A 1 166 ? 5.220 8.451 -20.196 1.00 86.81 166 SER A O 1
ATOM 1280 N N . GLN A 1 167 ? 6.823 6.908 -19.899 1.00 90.19 167 GLN A N 1
ATOM 1281 C CA . GLN A 1 167 ? 6.025 5.770 -20.364 1.00 90.19 167 GLN A CA 1
ATOM 1282 C C . GLN A 1 167 ? 5.243 5.134 -19.218 1.00 90.19 167 GLN A C 1
ATOM 1284 O O . GLN A 1 167 ? 5.764 4.994 -18.111 1.00 90.19 167 GLN A O 1
ATOM 1289 N N . ILE A 1 168 ? 4.010 4.704 -19.489 1.00 92.25 168 ILE A N 1
ATOM 1290 C CA . ILE A 1 168 ? 3.170 3.979 -18.529 1.00 92.25 168 ILE A CA 1
ATOM 1291 C C . ILE A 1 168 ? 3.452 2.481 -18.683 1.00 92.25 168 ILE A C 1
ATOM 1293 O O . ILE A 1 168 ? 3.083 1.885 -19.686 1.00 92.25 168 ILE A O 1
ATOM 1297 N N . ALA A 1 169 ? 4.084 1.870 -17.682 1.00 90.69 169 ALA A N 1
ATOM 1298 C CA . ALA A 1 169 ? 4.394 0.436 -17.621 1.00 90.69 169 ALA A CA 1
ATOM 1299 C C . ALA A 1 169 ? 3.171 -0.426 -17.262 1.00 90.69 169 ALA A C 1
ATOM 1301 O O . ALA A 1 169 ? 3.060 -1.601 -17.630 1.00 90.69 169 ALA A O 1
ATOM 1302 N N . GLY A 1 170 ? 2.247 0.157 -16.505 1.00 92.31 170 GLY A N 1
ATOM 1303 C CA . GLY A 1 170 ? 1.025 -0.494 -16.066 1.00 92.31 170 GLY A CA 1
ATOM 1304 C C . GLY A 1 170 ? 0.148 0.453 -15.269 1.00 92.31 170 GLY A C 1
ATOM 1305 O O . GLY A 1 170 ? 0.593 1.513 -14.822 1.00 92.31 170 GLY A O 1
ATOM 1306 N N . THR A 1 171 ? -1.102 0.050 -15.083 1.00 94.81 171 THR A N 1
ATOM 1307 C CA . THR A 1 171 ? -2.057 0.793 -14.264 1.00 94.81 171 THR A CA 1
ATOM 1308 C C . THR A 1 171 ? -2.685 -0.112 -13.214 1.00 94.81 171 THR A C 1
ATOM 1310 O O . THR A 1 171 ? -2.771 -1.330 -13.382 1.00 94.81 171 THR A O 1
ATOM 1313 N N . LEU A 1 172 ? -3.099 0.495 -12.109 1.00 95.44 172 LEU A N 1
ATOM 1314 C CA . LEU A 1 172 ? -3.780 -0.152 -10.996 1.00 95.44 172 LEU A CA 1
ATOM 1315 C C . LEU A 1 172 ? -4.967 0.721 -10.607 1.00 95.44 172 LEU A C 1
ATOM 1317 O O . LEU A 1 172 ? -4.808 1.922 -10.427 1.00 95.44 172 LEU A O 1
ATOM 1321 N N . SER A 1 173 ? -6.145 0.134 -10.451 1.00 95.31 173 SER A N 1
ATOM 1322 C CA . SER A 1 173 ? -7.301 0.808 -9.865 1.00 95.31 173 SER A CA 1
ATOM 1323 C C . SER A 1 173 ? -7.737 0.084 -8.600 1.00 95.31 173 SER A C 1
ATOM 1325 O O . SER A 1 173 ? -7.754 -1.145 -8.571 1.00 95.31 173 SER A O 1
ATOM 1327 N N . VAL A 1 174 ? -8.094 0.849 -7.571 1.00 95.06 174 VAL A N 1
ATOM 1328 C CA . VAL A 1 174 ? -8.636 0.339 -6.308 1.00 95.06 174 VAL A CA 1
ATOM 1329 C C . VAL A 1 174 ? -9.952 1.051 -6.024 1.00 95.06 174 VAL A C 1
ATOM 1331 O O . VAL A 1 174 ? -9.976 2.278 -5.915 1.00 95.06 174 VAL A O 1
ATOM 1334 N N . SER A 1 175 ? -11.047 0.296 -5.931 1.00 93.69 175 SER A N 1
ATOM 1335 C CA . SER A 1 175 ? -12.356 0.847 -5.559 1.00 93.69 175 SER A CA 1
ATOM 1336 C C . SER A 1 175 ? -12.482 1.067 -4.049 1.00 93.69 175 SER A C 1
ATOM 1338 O O . SER A 1 175 ? -11.688 0.544 -3.263 1.00 93.69 175 SER A O 1
ATOM 1340 N N . ALA A 1 176 ? -13.506 1.809 -3.626 1.00 88.94 176 ALA A N 1
ATOM 1341 C CA . ALA A 1 176 ? -13.835 1.990 -2.211 1.00 88.94 176 ALA A CA 1
ATOM 1342 C C . ALA A 1 176 ? -14.105 0.660 -1.475 1.00 88.94 176 ALA A C 1
ATOM 1344 O O . ALA A 1 176 ? -13.844 0.549 -0.281 1.00 88.94 176 ALA A O 1
ATOM 1345 N N . GLU A 1 177 ? -14.571 -0.369 -2.188 1.00 89.06 177 GLU A N 1
ATOM 1346 C CA . GLU A 1 177 ? -14.801 -1.723 -1.664 1.00 89.06 177 GLU A CA 1
ATOM 1347 C C . GLU A 1 177 ? -13.532 -2.594 -1.657 1.00 89.06 177 GLU A C 1
ATOM 1349 O O . GLU A 1 177 ? -13.587 -3.763 -1.282 1.00 89.06 177 GLU A O 1
ATOM 1354 N N . GLY A 1 178 ? -12.391 -2.053 -2.097 1.00 89.88 178 GLY A N 1
ATOM 1355 C CA . GLY A 1 178 ? -11.119 -2.771 -2.146 1.00 89.88 178 GLY A CA 1
ATOM 1356 C C . GLY A 1 178 ? -10.911 -3.631 -3.385 1.00 89.88 178 GLY A C 1
ATOM 1357 O O . GLY A 1 178 ? -9.949 -4.397 -3.439 1.00 89.88 178 GLY A O 1
ATOM 1358 N N . LYS A 1 179 ? -11.782 -3.525 -4.398 1.00 91.62 179 LYS A N 1
ATOM 1359 C CA . LYS A 1 179 ? -11.601 -4.268 -5.646 1.00 91.62 179 LYS A CA 1
ATOM 1360 C C . LYS A 1 179 ? -10.379 -3.730 -6.385 1.00 91.62 179 LYS A C 1
ATOM 1362 O O . LYS A 1 179 ? -10.328 -2.546 -6.715 1.00 91.62 179 LYS A O 1
ATOM 1367 N N . ILE A 1 180 ? -9.435 -4.623 -6.670 1.00 92.50 180 ILE A N 1
ATOM 1368 C CA . ILE A 1 180 ? -8.241 -4.341 -7.466 1.00 92.50 180 ILE A CA 1
ATOM 1369 C C . ILE A 1 180 ? -8.508 -4.676 -8.932 1.00 92.50 180 ILE A C 1
ATOM 1371 O O . ILE A 1 180 ? -8.915 -5.793 -9.257 1.00 92.50 180 ILE A O 1
ATOM 1375 N N . GLU A 1 181 ? -8.204 -3.734 -9.818 1.00 93.31 181 GLU A N 1
ATOM 1376 C CA . GLU A 1 181 ? -8.175 -3.950 -11.262 1.00 93.31 181 GLU A CA 1
ATOM 1377 C C . GLU A 1 181 ? -6.818 -3.527 -11.820 1.00 93.31 181 GLU A C 1
ATOM 1379 O O . GLU A 1 181 ? -6.391 -2.382 -11.668 1.00 93.31 181 GLU A O 1
ATOM 1384 N N . TRP A 1 182 ? -6.135 -4.465 -12.471 1.00 92.25 182 TRP A N 1
ATOM 1385 C CA . TRP A 1 182 ? -4.885 -4.195 -13.168 1.00 92.25 182 TRP A CA 1
ATOM 1386 C C . TRP A 1 182 ? -5.160 -3.869 -14.629 1.00 92.25 182 TRP A C 1
ATOM 1388 O O . TRP A 1 182 ? -5.889 -4.596 -15.301 1.00 92.25 182 TRP A O 1
ATOM 1398 N N . GLY A 1 183 ? -4.533 -2.809 -15.127 1.00 89.00 183 GLY A N 1
ATOM 1399 C CA . GLY A 1 183 ? -4.516 -2.485 -16.544 1.00 89.00 183 GLY A CA 1
ATOM 1400 C C . GLY A 1 183 ? -3.135 -2.675 -17.161 1.00 89.00 183 GLY A C 1
ATOM 1401 O O . GLY A 1 183 ? -2.088 -2.683 -16.493 1.00 89.00 183 GLY A O 1
ATOM 1402 N N . GLU A 1 184 ? -3.138 -2.834 -18.477 1.00 84.31 184 GLU A N 1
ATOM 1403 C CA . GLU A 1 184 ? -1.915 -2.888 -19.263 1.00 84.31 184 GLU A CA 1
ATOM 1404 C C . GLU A 1 184 ? -1.288 -1.495 -19.395 1.00 84.31 184 GLU A C 1
ATOM 1406 O O . GLU A 1 184 ? -1.950 -0.465 -19.251 1.00 84.31 184 GLU A O 1
ATOM 1411 N N . GLY A 1 185 ? 0.023 -1.486 -19.608 1.00 77.25 185 GLY A N 1
ATOM 1412 C CA . GLY A 1 185 ? 0.775 -0.305 -20.011 1.00 77.25 185 GLY A CA 1
ATOM 1413 C C . GLY A 1 185 ? 1.392 -0.539 -21.383 1.00 77.25 185 GLY A C 1
ATOM 1414 O O . GLY A 1 185 ? 1.221 -1.603 -21.980 1.00 77.25 185 GLY A O 1
ATOM 1415 N N . GLU A 1 186 ? 2.132 0.442 -21.876 1.00 74.75 186 GLU A N 1
ATOM 1416 C CA . GLU A 1 186 ? 2.882 0.302 -23.116 1.00 74.75 186 GLU A CA 1
ATOM 1417 C C . GLU A 1 186 ? 3.991 -0.755 -22.959 1.00 74.75 186 GLU A C 1
ATOM 1419 O O . GLU A 1 186 ? 4.606 -0.856 -21.890 1.00 74.75 186 GLU A O 1
ATOM 1424 N N . PRO A 1 187 ? 4.290 -1.546 -24.005 1.00 63.75 187 PRO A N 1
ATOM 1425 C CA . PRO A 1 187 ? 5.455 -2.416 -24.005 1.00 63.75 187 PRO A CA 1
ATOM 1426 C C . PRO A 1 187 ? 6.719 -1.570 -23.832 1.00 63.75 187 PRO A C 1
ATOM 1428 O O . PRO A 1 187 ? 7.106 -0.821 -24.729 1.00 63.75 187 PRO A O 1
ATOM 1431 N N . ILE A 1 188 ? 7.377 -1.690 -22.682 1.00 60.97 188 ILE A N 1
ATOM 1432 C CA . ILE A 1 188 ? 8.645 -1.001 -22.443 1.00 60.97 188 ILE A CA 1
ATOM 1433 C C . ILE A 1 188 ? 9.754 -1.840 -23.078 1.00 60.97 188 ILE A C 1
ATOM 1435 O O . ILE A 1 188 ? 10.001 -2.975 -22.665 1.00 60.97 188 ILE A O 1
ATOM 1439 N N . ASN A 1 189 ? 10.388 -1.291 -24.115 1.00 51.22 189 ASN A N 1
ATOM 1440 C CA . ASN A 1 189 ? 11.473 -1.936 -24.847 1.00 51.22 189 ASN A CA 1
ATOM 1441 C C . ASN A 1 189 ? 12.742 -1.060 -24.811 1.00 51.22 189 ASN A C 1
ATOM 1443 O O . ASN A 1 189 ? 12.700 0.062 -25.326 1.00 51.22 189 ASN A O 1
ATOM 1447 N N . PRO A 1 190 ? 13.865 -1.556 -24.255 1.00 55.94 190 PRO A N 1
ATOM 1448 C CA . PRO A 1 190 ? 14.031 -2.867 -23.611 1.00 55.94 190 PRO A CA 1
ATOM 1449 C C . PRO A 1 190 ? 13.231 -2.981 -22.303 1.00 55.94 190 PRO A C 1
ATOM 1451 O O . PRO A 1 190 ? 12.904 -1.946 -21.720 1.00 55.94 190 PRO A O 1
ATOM 1454 N N . PRO A 1 191 ? 12.932 -4.208 -21.819 1.00 58.50 191 PRO A N 1
ATOM 1455 C CA . PRO A 1 191 ? 12.329 -4.397 -20.508 1.00 58.50 191 PRO A CA 1
ATOM 1456 C C . PRO A 1 191 ? 13.125 -3.593 -19.477 1.00 58.50 191 PRO A C 1
ATOM 1458 O O . PRO A 1 191 ? 14.357 -3.699 -19.446 1.00 58.50 191 PRO A O 1
ATOM 1461 N N . PRO A 1 192 ? 12.465 -2.746 -18.682 1.00 62.19 192 PRO A N 1
ATOM 1462 C CA . PRO A 1 192 ? 13.165 -1.823 -17.816 1.00 62.19 192 PRO A CA 1
ATOM 1463 C C . PRO A 1 192 ? 13.932 -2.636 -16.781 1.00 62.19 192 PRO A C 1
ATOM 1465 O O . PRO A 1 192 ? 13.360 -3.494 -16.104 1.00 62.19 192 PRO A O 1
ATOM 1468 N N . ALA A 1 193 ? 15.238 -2.389 -16.677 1.00 73.56 193 ALA A N 1
ATOM 1469 C CA . ALA A 1 193 ? 16.023 -3.007 -15.626 1.00 73.56 193 ALA A CA 1
ATOM 1470 C C . ALA A 1 193 ? 15.456 -2.586 -14.258 1.00 73.56 193 ALA A C 1
ATOM 1472 O O . ALA A 1 193 ? 14.958 -1.469 -14.069 1.00 73.56 193 ALA A O 1
ATOM 1473 N N . LEU A 1 194 ? 15.500 -3.506 -13.302 1.00 81.62 194 LEU A N 1
ATOM 1474 C CA . LEU A 1 194 ? 15.240 -3.163 -11.912 1.00 81.62 194 LEU A CA 1
ATOM 1475 C C . LEU A 1 194 ? 16.442 -2.392 -11.362 1.00 81.62 194 LEU A C 1
ATOM 1477 O O . LEU A 1 194 ? 17.572 -2.573 -11.823 1.00 81.62 194 LEU A O 1
ATOM 1481 N N . GLY A 1 195 ? 16.198 -1.519 -10.390 1.00 83.69 195 GLY A N 1
ATOM 1482 C CA . GLY A 1 195 ? 17.232 -0.645 -9.840 1.00 83.69 195 GLY A CA 1
ATOM 1483 C C . GLY A 1 195 ? 16.880 0.834 -9.827 1.00 83.69 195 GLY A C 1
ATOM 1484 O O . GLY A 1 195 ? 15.948 1.298 -10.479 1.00 83.69 195 GLY A O 1
ATOM 1485 N N . VAL A 1 196 ? 17.668 1.583 -9.060 1.00 86.62 196 VAL A N 1
ATOM 1486 C CA . VAL A 1 196 ? 17.458 3.015 -8.791 1.00 86.62 196 VAL A CA 1
ATOM 1487 C C . VAL A 1 196 ? 17.964 3.937 -9.902 1.00 86.62 196 VAL A C 1
ATOM 1489 O O . VAL A 1 196 ? 17.674 5.127 -9.894 1.00 86.62 196 VAL A O 1
ATOM 1492 N N . SER A 1 197 ? 18.715 3.406 -10.871 1.00 84.62 197 SER A N 1
ATOM 1493 C CA . SER A 1 197 ? 19.221 4.168 -12.020 1.00 84.62 197 SER A CA 1
ATOM 1494 C C . SER A 1 197 ? 18.139 4.503 -13.049 1.00 84.62 197 SER A C 1
ATOM 1496 O O . SER A 1 197 ? 18.375 5.318 -13.940 1.00 84.62 197 SER A O 1
ATOM 1498 N N . ILE A 1 198 ? 16.961 3.885 -12.936 1.00 82.06 198 ILE A N 1
ATOM 1499 C CA . ILE A 1 198 ? 15.826 4.091 -13.832 1.00 82.06 198 ILE A CA 1
ATOM 1500 C C . ILE A 1 198 ? 14.736 4.859 -13.073 1.00 82.06 198 ILE A C 1
ATOM 1502 O O . ILE A 1 198 ? 14.405 4.483 -11.945 1.00 82.06 198 ILE A O 1
ATOM 1506 N N . PRO A 1 199 ? 14.153 5.918 -13.669 1.00 87.38 199 PRO A N 1
ATOM 1507 C CA . PRO A 1 199 ? 13.192 6.790 -13.000 1.00 87.38 199 PRO A CA 1
ATOM 1508 C C . PRO A 1 199 ? 11.803 6.142 -12.946 1.00 87.38 199 PRO A C 1
ATOM 1510 O O . PRO A 1 199 ? 10.877 6.534 -13.658 1.00 87.38 199 PRO A O 1
ATOM 1513 N N . TRP A 1 200 ? 11.673 5.113 -12.116 1.00 92.19 200 TRP A N 1
ATOM 1514 C CA . TRP A 1 200 ? 10.399 4.475 -11.825 1.00 92.19 200 TRP A CA 1
ATOM 1515 C C . TRP A 1 200 ? 9.558 5.326 -10.885 1.00 92.19 200 TRP A C 1
ATOM 1517 O O . TRP A 1 200 ? 10.059 5.850 -9.888 1.00 92.19 200 TRP A O 1
ATOM 1527 N N . GLN A 1 201 ? 8.258 5.404 -11.155 1.00 94.69 201 GLN A N 1
ATOM 1528 C CA . GLN A 1 201 ? 7.343 6.134 -10.291 1.00 94.69 201 GLN A CA 1
ATOM 1529 C C . GLN A 1 201 ? 5.928 5.566 -10.345 1.00 94.69 201 GLN A C 1
ATOM 1531 O O . GLN A 1 201 ? 5.335 5.472 -11.413 1.00 94.69 201 GLN A O 1
ATOM 1536 N N . ALA A 1 202 ? 5.354 5.278 -9.181 1.00 95.88 202 ALA A N 1
ATOM 1537 C CA . ALA A 1 202 ? 3.913 5.157 -9.018 1.00 95.88 202 ALA A CA 1
ATOM 1538 C C . ALA A 1 202 ? 3.295 6.541 -8.732 1.00 95.88 202 ALA A C 1
ATOM 1540 O O . ALA A 1 202 ? 3.781 7.294 -7.870 1.00 95.88 202 ALA A O 1
ATOM 1541 N N . VAL A 1 203 ? 2.229 6.876 -9.460 1.00 96.25 203 VAL A N 1
ATOM 1542 C CA . VAL A 1 203 ? 1.509 8.156 -9.380 1.00 96.25 203 VAL A CA 1
ATOM 1543 C C . VAL A 1 203 ? 0.017 7.891 -9.240 1.00 96.25 203 VAL A C 1
ATOM 1545 O O . VAL A 1 203 ? -0.550 7.169 -10.052 1.00 96.25 203 VAL A O 1
ATOM 1548 N N . CYS A 1 204 ? -0.619 8.492 -8.239 1.00 95.12 204 CYS A N 1
ATOM 1549 C CA . CYS A 1 204 ? -2.072 8.564 -8.123 1.00 95.12 204 CYS A CA 1
ATOM 1550 C C . CYS A 1 204 ? -2.608 9.626 -9.098 1.00 95.12 204 CYS A C 1
ATOM 1552 O O . CYS A 1 204 ? -2.133 10.760 -9.117 1.00 95.12 204 CYS A O 1
ATOM 1554 N N . THR A 1 205 ? -3.582 9.251 -9.923 1.00 92.56 205 THR A N 1
ATOM 1555 C CA . THR A 1 205 ? -4.160 10.086 -10.993 1.00 92.56 205 THR A CA 1
ATOM 1556 C C . THR A 1 205 ? -5.596 10.523 -10.712 1.00 92.56 205 THR A C 1
ATOM 1558 O O . THR A 1 205 ? -6.136 11.340 -11.451 1.00 92.56 205 THR A O 1
ATOM 1561 N N . THR A 1 206 ? -6.213 10.003 -9.646 1.00 84.81 206 THR A N 1
ATOM 1562 C CA . THR A 1 206 ? -7.580 10.352 -9.213 1.00 84.81 206 THR A CA 1
ATOM 1563 C C . THR A 1 206 ? -7.653 10.641 -7.712 1.00 84.81 206 THR A C 1
ATOM 1565 O O . THR A 1 206 ? -8.575 10.200 -7.025 1.00 84.81 206 THR A O 1
ATOM 1568 N N . CYS A 1 207 ? -6.640 11.342 -7.211 1.00 71.19 207 CYS A N 1
ATOM 1569 C CA . CYS A 1 207 ? -6.696 12.055 -5.944 1.00 71.19 207 CYS A CA 1
ATOM 1570 C C . CYS A 1 207 ? -7.424 13.400 -6.192 1.00 71.19 207 CYS A C 1
ATOM 1572 O O . CYS A 1 207 ? -8.094 13.870 -5.259 1.00 71.19 207 CYS A O 1
#

Secondary structure (DSSP, 8-state):
--TTHHHHHHHHHHHHHHHHHHHHHTT-HHHHHHHHHHHHHHHTTSTT-HHHHHHHHHHHHHHHHHTT-HHHHHHHHHHHHHHHHTSS--SHHHHHHHHHHHHHHHHTT-HHHHHHHHHHHHHHHHHTT-HHHHHHHHHHHHHHHHH--PPP---SEEEEEEEETTEEEEEEEEETT--EEEEE----SSPPPSSTTS-EEEEES--